Protein 5FCM (pdb70)

B-factor: mean 70.87, std 19.91, range [37.71, 203.18]

Foldseek 3Di:
DVVVVVVLVVVVVCVVVDPPLPDCPPPVNVVNVVVVVVVVVVVVVVVVVVVVVVVVVVVVVVVVVVVD/DVVVVLVVVCVVQVVVVHHRPVVVVVVVVVVVVVVCVVVVVVVVVVVVVVVVVVVVVVVVVVD/DVVVVVVVVVVVQVVCVVVVNNDPVDDPVVVVVVVVVVVVVVVVVVCVVVVVVVVVVVVVVVCVVVVVVD/DDDPVVVLVVVQVVCVVVVHDRPPPVVVVVVVVVVVVVVVVVVVVVVVVVVVVVVVVVVVVVVVVD

Sequence (267 aa):
MAIDVDRTLAVLRRKLEALGYSDPLEPASLQLVQKLVEDLVHTTDSYTAVKQQCAKQAQEIAAFDTRLDVDRTLAVLRRKLEALGYSDPLEPASLQLVQKLVEDLVHTTDSYTAVKQQCAKQAQEIAAFDTMAIDVDRTLAVLRRKLEALGYSDPLEPASLQLVQKLVEDLVHHTTDSYTAVKQQCAKQAQEIAAFDTRLESAIDVDRTLAVLRRKLEALGYSDPLEPASLQLVQKLVEDLVHTTDSYTAVKQQCAKQAQEIAAFDTR

Secondary structure (DSSP, 8-state):
-HHHHHHHHHHHHHHHHSSS---TTSHHHHHHHHHHHHHHHHHHHHHHHHHHHHHHHHHHHHHHHHH-/-HHHHHHHHHHHHHHTTPPPSHHHHHHHHHHHHHHHHHHHHHHHHHHHHHHHHHHHHHHHHH-/-HHHHHHHHHHHHHHHHHTT---TTS-HHHHHHHHHHHHHHHHHHHHHHHHHHHHHHHHHHHHHHHHTT-/---HHHHHHHHHHHHHTTT---TT-HHHHHHHHHHHHHHHHHHHHHHHHHHHHHHHHHHHHHHHH-

Solvent-accessible surface area: 20083 Å² total; per-residue (Å²): 70,56,134,81,15,95,168,14,38,37,49,7,132,191,57,82,138,45,163,53,56,70,53,11,56,76,81,40,7,86,117,21,25,120,90,1,58,86,35,30,64,103,10,56,84,42,48,75,64,9,92,96,86,24,35,112,16,47,122,87,24,53,54,36,91,110,194,185,138,110,86,168,78,49,52,47,90,39,138,110,39,114,89,129,68,137,96,32,48,33,45,68,60,22,75,126,82,14,112,132,16,35,110,54,2,53,122,18,6,78,25,34,51,45,26,108,94,82,10,55,133,14,47,134,81,28,57,70,85,102,150,188,81,134,87,76,95,171,79,104,16,83,100,118,140,145,86,81,88,129,33,49,72,54,125,168,48,86,58,40,84,18,53,24,80,78,25,58,118,52,31,82,106,8,55,84,34,66,64,57,24,96,114,86,9,54,141,32,45,147,72,37,66,38,11,108,93,140,109,143,149,155,92,77,111,112,136,57,70,59,48,85,80,147,105,45,96,85,129,71,137,103,26,86,63,73,68,66,40,90,111,90,24,114,155,17,64,104,64,20,70,112,15,58,88,32,50,56,50,14,94,111,58,14,62,104,12,45,132,69,19,57,67,43,100,100,228

GO terms:
  GO:0120280 ciliary pro-basal body (C, IDA)
  GO:0036064 ciliary basal body (C, IDA)
  GO:0008017 microtubule binding (F, IDA)
  GO:0005814 centriole (C, IDA)
  GO:0042802 identical protein binding (F, IDA)
  GO:0042803 protein homodimerization activity (F, IDA)
  GO:0032053 ciliary basal body organization (P, IMP)
  GO:0051302 regulation of cell division (P, IMP)
  GO:0007010 cytoskeleton organization (P, IMP)

Organism: Chlamydomonas reinhardtii (NCBI:txid3055)

Structure (mmCIF, N/CA/C/O backbone):
data_5FCM
#
_entry.id   5FCM
#
_cell.length_a   92.740
_cell.length_b   92.740
_cell.length_c   164.070
_cell.angle_alpha   90.00
_cell.angle_beta   90.00
_cell.angle_gamma   90.00
#
_symmetry.space_group_name_H-M   'I 41 2 2'
#
loop_
_entity.id
_entity.type
_entity.pdbx_description
1 polymer 'Basal body protein'
2 non-polymer 'ISOPROPYL ALCOHOL'
3 non-polymer 'SULFATE ION'
4 water water
#
loop_
_atom_site.group_PDB
_atom_site.id
_atom_site.type_symbol
_atom_site.label_atom_id
_atom_site.label_alt_id
_atom_site.label_comp_id
_atom_site.label_asym_id
_atom_site.label_entity_id
_atom_site.label_seq_id
_atom_site.pdbx_PDB_ins_code
_atom_site.Cartn_x
_atom_site.Cartn_y
_atom_site.Cartn_z
_atom_site.occupancy
_atom_site.B_iso_or_equiv
_atom_site.auth_seq_id
_atom_site.auth_comp_id
_atom_site.auth_asym_id
_atom_site.auth_atom_id
_atom_site.pdbx_PDB_model_num
ATOM 1 N N . MET A 1 3 ? 38.681 26.801 39.653 1.00 84.01 1 MET A N 1
ATOM 2 C CA . MET A 1 3 ? 39.814 27.197 40.480 1.00 91.51 1 MET A CA 1
ATOM 3 C C . MET A 1 3 ? 39.314 27.927 41.724 1.00 95.59 1 MET A C 1
ATOM 4 O O . MET A 1 3 ? 39.615 27.533 42.853 1.00 75.64 1 MET A O 1
ATOM 18 N N . ALA A 1 4 ? 38.550 28.993 41.512 1.00 91.31 2 ALA A N 1
ATOM 19 C CA . ALA A 1 4 ? 37.854 29.654 42.608 1.00 80.76 2 ALA A CA 1
ATOM 20 C C . ALA A 1 4 ? 36.800 28.704 43.163 1.00 78.44 2 ALA A C 1
ATOM 21 O O . ALA A 1 4 ? 36.428 28.787 44.332 1.00 92.50 2 ALA A O 1
ATOM 28 N N . ILE A 1 5 ? 36.325 27.802 42.310 1.00 85.05 3 ILE A N 1
ATOM 29 C CA . ILE A 1 5 ? 35.379 26.771 42.719 1.00 86.00 3 ILE A CA 1
ATOM 30 C C . ILE A 1 5 ? 36.042 25.807 43.697 1.00 82.00 3 ILE A C 1
ATOM 31 O O . ILE A 1 5 ? 35.405 25.325 44.635 1.00 75.66 3 ILE A O 1
ATOM 47 N N . ASP A 1 6 ? 37.323 25.531 43.474 1.00 79.02 4 ASP A N 1
ATOM 48 C CA . ASP A 1 6 ? 38.067 24.613 44.325 1.00 80.07 4 ASP A CA 1
ATOM 49 C C . ASP A 1 6 ? 38.285 25.244 45.695 1.00 78.16 4 ASP A C 1
ATOM 50 O O . ASP A 1 6 ? 38.099 24.598 46.726 1.00 73.60 4 ASP A O 1
ATOM 59 N N . VAL A 1 7 ? 38.681 26.512 45.693 1.00 75.78 5 VAL A N 1
ATOM 60 C CA . VAL A 1 7 ? 38.858 27.265 46.926 1.00 74.91 5 VAL A CA 1
ATOM 61 C C . VAL A 1 7 ? 37.532 27.310 47.672 1.00 79.25 5 VAL A C 1
ATOM 62 O O . VAL A 1 7 ? 37.482 27.102 48.886 1.00 69.96 5 VAL A O 1
ATOM 75 N N . ASP A 1 8 ? 36.460 27.585 46.936 1.00 80.02 6 ASP A N 1
ATOM 76 C CA . ASP A 1 8 ? 35.127 27.662 47.521 1.00 75.54 6 ASP A CA 1
ATOM 77 C C . ASP A 1 8 ? 34.794 26.368 48.250 1.00 75.74 6 ASP A C 1
ATOM 78 O O . ASP A 1 8 ? 34.281 26.386 49.370 1.00 70.48 6 ASP A O 1
ATOM 87 N N . ARG A 1 9 ? 35.090 25.245 47.605 1.00 73.79 7 ARG A N 1
ATOM 88 C CA . ARG A 1 9 ? 34.848 23.939 48.198 1.00 72.12 7 ARG A CA 1
ATOM 89 C C . ARG A 1 9 ? 35.708 23.767 49.443 1.00 67.63 7 ARG A C 1
ATOM 90 O O . ARG A 1 9 ? 35.238 23.280 50.469 1.00 63.74 7 ARG A O 1
ATOM 111 N N . THR A 1 10 ? 36.971 24.171 49.344 1.00 67.28 8 THR A N 1
ATOM 112 C CA . THR A 1 10 ? 37.895 24.079 50.469 1.00 70.63 8 THR A CA 1
ATOM 113 C C . THR A 1 10 ? 37.334 24.819 51.682 1.00 67.71 8 THR A C 1
ATOM 114 O O . THR A 1 10 ? 37.316 24.284 52.791 1.00 68.91 8 THR A O 1
ATOM 125 N N . LEU A 1 11 ? 36.876 26.048 51.466 1.00 62.56 9 LEU A N 1
ATOM 126 C CA . LEU A 1 11 ? 36.288 26.841 52.541 1.00 66.35 9 LEU A CA 1
ATOM 127 C C . LEU A 1 11 ? 35.053 26.151 53.105 1.00 67.93 9 LEU A C 1
ATOM 128 O O . LEU A 1 11 ? 34.809 26.182 54.311 1.00 61.70 9 LEU A O 1
ATOM 144 N N . ALA A 1 12 ? 34.274 25.531 52.224 1.00 67.53 10 ALA A N 1
ATOM 145 C CA . ALA A 1 12 ? 33.058 24.840 52.632 1.00 69.35 10 ALA A CA 1
ATOM 146 C C . ALA A 1 12 ? 33.394 23.660 53.536 1.00 66.43 10 ALA A C 1
ATOM 147 O O . ALA A 1 12 ? 32.789 23.485 54.593 1.00 66.59 10 ALA A O 1
ATOM 154 N N . VAL A 1 13 ? 34.364 22.855 53.115 1.00 69.46 11 VAL A N 1
ATOM 155 C CA . VAL A 1 13 ? 34.790 21.700 53.895 1.00 72.84 11 VAL A CA 1
ATOM 156 C C . VAL A 1 13 ? 35.348 22.173 55.232 1.00 74.94 11 VAL A C 1
ATOM 157 O O . VAL A 1 13 ? 34.970 21.663 56.287 1.00 82.61 11 VAL A O 1
ATOM 170 N N . LEU A 1 14 ? 36.249 23.149 55.180 1.00 73.00 12 LEU A N 1
ATOM 171 C CA . LEU A 1 14 ? 36.861 23.697 56.385 1.00 70.01 12 LEU A CA 1
ATOM 172 C C . LEU A 1 14 ? 35.800 24.167 57.370 1.00 70.78 12 LEU A C 1
ATOM 173 O O . LEU A 1 14 ? 35.853 23.845 58.557 1.00 72.20 12 LEU A O 1
ATOM 189 N N . ARG A 1 15 ? 34.839 24.932 56.868 1.00 67.58 13 ARG A N 1
ATOM 190 C CA . ARG A 1 15 ? 33.804 25.517 57.710 1.00 72.93 13 ARG A CA 1
ATOM 191 C C . ARG A 1 15 ? 32.986 24.428 58.398 1.00 82.32 13 ARG A C 1
ATOM 192 O O . ARG A 1 15 ? 32.627 24.557 59.569 1.00 81.13 13 ARG A O 1
ATOM 213 N N . ARG A 1 16 ? 32.696 23.356 57.667 1.00 86.42 14 ARG A N 1
ATOM 214 C CA . ARG A 1 16 ? 32.009 22.205 58.242 1.00 90.58 14 ARG A CA 1
ATOM 215 C C . ARG A 1 16 ? 32.822 21.627 59.392 1.00 85.56 14 ARG A C 1
ATOM 216 O O . ARG A 1 16 ? 32.293 21.362 60.470 1.00 87.66 14 ARG A O 1
ATOM 237 N N . LYS A 1 17 ? 34.114 21.435 59.147 1.00 84.10 15 LYS A N 1
ATOM 238 C CA . LYS A 1 17 ? 35.007 20.822 60.124 1.00 95.54 15 LYS A CA 1
ATOM 239 C C . LYS A 1 17 ? 35.062 21.631 61.417 1.00 88.69 15 LYS A C 1
ATOM 240 O O . LYS A 1 17 ? 35.014 21.070 62.511 1.00 93.41 15 LYS A O 1
ATOM 259 N N . LEU A 1 18 ? 35.166 22.949 61.283 1.00 81.43 16 LEU A N 1
ATOM 260 C CA . LEU A 1 18 ? 35.259 23.836 62.438 1.00 90.89 16 LEU A CA 1
ATOM 261 C C . LEU A 1 18 ? 33.996 23.762 63.290 1.00 95.64 16 LEU A C 1
ATOM 262 O O . LEU A 1 18 ? 34.065 23.571 64.505 1.00 88.81 16 LEU A O 1
ATOM 278 N N . GLU A 1 19 ? 32.845 23.919 62.646 1.00 97.15 17 GLU A N 1
ATOM 279 C CA . GLU A 1 19 ? 31.565 23.790 63.330 1.00 100.10 17 GLU A CA 1
ATOM 280 C C . GLU A 1 19 ? 31.368 22.355 63.806 1.00 99.61 17 GLU A C 1
ATOM 281 O O . GLU A 1 19 ? 30.687 22.107 64.802 1.00 91.99 17 GLU A O 1
ATOM 293 N N . ALA A 1 20 ? 31.973 21.412 63.089 1.00 101.01 18 ALA A N 1
ATOM 294 C CA . ALA A 1 20 ? 31.927 20.009 63.475 1.00 107.41 18 ALA A CA 1
ATOM 295 C C . ALA A 1 20 ? 32.879 19.758 64.635 1.00 106.00 18 ALA A C 1
ATOM 296 O O . ALA A 1 20 ? 33.834 20.507 64.840 1.00 103.22 18 ALA A O 1
ATOM 303 N N . LEU A 1 21 ? 32.614 18.698 65.391 1.00 119.62 19 LEU A N 1
ATOM 304 C CA . LEU A 1 21 ? 33.441 18.349 66.537 1.00 122.37 19 LEU A CA 1
ATOM 305 C C . LEU A 1 21 ? 34.488 17.317 66.129 1.00 114.99 19 LEU A C 1
ATOM 306 O O . LEU A 1 21 ? 34.304 16.587 65.154 1.00 111.19 19 LEU A O 1
ATOM 322 N N . GLY A 1 22 ? 35.588 17.267 66.875 1.00 113.68 20 GLY A N 1
ATOM 323 C CA . GLY A 1 22 ? 36.678 16.357 66.572 1.00 108.78 20 GLY A CA 1
ATOM 324 C C . GLY A 1 22 ? 37.872 17.050 65.939 1.00 116.49 20 GLY A C 1
ATOM 325 O O . GLY A 1 22 ? 38.915 16.433 65.721 1.00 105.52 20 GLY A O 1
ATOM 329 N N . TYR A 1 23 ? 37.712 18.336 65.638 1.00 115.51 21 TYR A N 1
ATOM 330 C CA . TYR A 1 23 ? 38.789 19.146 65.074 1.00 97.34 21 TYR A CA 1
ATOM 331 C C . TYR A 1 23 ? 39.155 20.289 66.018 1.00 81.34 21 TYR A C 1
ATOM 332 O O . TYR A 1 23 ? 39.787 21.265 65.613 1.00 79.41 21 TYR A O 1
ATOM 350 N N . SER A 1 24 ? 38.756 20.160 67.279 1.00 86.22 22 SER A N 1
ATOM 351 C CA . SER A 1 24 ? 39.023 21.189 68.276 1.00 71.03 22 SER A CA 1
ATOM 352 C C . SER A 1 24 ? 40.434 21.053 68.840 1.00 60.72 22 SER A C 1
ATOM 353 O O . SER A 1 24 ? 41.003 22.018 69.349 1.00 65.42 22 SER A O 1
ATOM 361 N N . ASP A 1 25 ? 40.994 19.852 68.747 1.00 60.68 23 ASP A N 1
ATOM 362 C CA . ASP A 1 25 ? 42.352 19.599 69.212 1.00 59.46 23 ASP A CA 1
ATOM 363 C C . ASP A 1 25 ? 43.345 19.819 68.067 1.00 58.74 23 ASP A C 1
ATOM 364 O O . ASP A 1 25 ? 43.456 18.977 67.178 1.00 55.72 23 ASP A O 1
ATOM 373 N N . PRO A 1 26 ? 44.074 20.951 68.083 1.00 59.26 24 PRO A N 1
ATOM 374 C CA . PRO A 1 26 ? 44.955 21.258 66.948 1.00 51.30 24 PRO A CA 1
ATOM 375 C C . PRO A 1 26 ? 46.099 20.266 66.744 1.00 58.00 24 PRO A C 1
ATOM 376 O O . PRO A 1 26 ? 46.707 20.267 65.672 1.00 58.98 24 PRO A O 1
ATOM 387 N N . LEU A 1 27 ? 46.392 19.441 67.744 1.00 56.22 25 LEU A N 1
ATOM 388 C CA . LEU A 1 27 ? 47.460 18.453 67.613 1.00 54.62 25 LEU A CA 1
ATOM 389 C C . LEU A 1 27 ? 46.914 17.090 67.189 1.00 53.65 25 LEU A C 1
ATOM 390 O O . LEU A 1 27 ? 47.671 16.132 67.034 1.00 56.05 25 LEU A O 1
ATOM 406 N N . GLU A 1 28 ? 45.601 17.004 67.010 1.00 50.96 26 GLU A N 1
ATOM 407 C CA . GLU A 1 28 ? 44.985 15.820 66.427 1.00 58.58 26 GLU A CA 1
ATOM 408 C C . GLU A 1 28 ? 45.450 15.725 64.972 1.00 64.89 26 GLU A C 1
ATOM 409 O O . GLU A 1 28 ? 45.561 16.747 64.297 1.00 62.74 26 GLU A O 1
ATOM 421 N N . PRO A 1 29 ? 45.732 14.506 64.481 1.00 73.57 27 PRO A N 1
ATOM 422 C CA . PRO A 1 29 ? 46.307 14.414 63.133 1.00 66.87 27 PRO A CA 1
ATOM 423 C C . PRO A 1 29 ? 45.410 15.021 62.059 1.00 68.91 27 PRO A C 1
ATOM 424 O O . PRO A 1 29 ? 45.907 15.606 61.098 1.00 68.30 27 PRO A O 1
ATOM 435 N N . ALA A 1 30 ? 44.101 14.883 62.231 1.00 66.07 28 ALA A N 1
ATOM 436 C CA . ALA A 1 30 ? 43.146 15.432 61.280 1.00 63.79 28 ALA A CA 1
ATOM 437 C C . ALA A 1 30 ? 43.252 16.952 61.226 1.00 67.33 28 ALA A C 1
ATOM 438 O O . ALA A 1 30 ? 43.098 17.557 60.166 1.00 65.66 28 ALA A O 1
ATOM 445 N N . SER A 1 31 ? 43.515 17.566 62.375 1.00 65.37 29 SER A N 1
ATOM 446 C CA . SER A 1 31 ? 43.610 19.017 62.456 1.00 60.74 29 SER A CA 1
ATOM 447 C C . SER A 1 31 ? 44.897 19.517 61.809 1.00 54.65 29 SER A C 1
ATOM 448 O O . SER A 1 31 ? 44.888 20.506 61.077 1.00 52.64 29 SER A O 1
ATOM 456 N N . LEU A 1 32 ? 45.999 18.823 62.073 1.00 47.74 30 LEU A N 1
ATOM 457 C CA . LEU A 1 32 ? 47.299 19.217 61.542 1.00 49.79 30 LEU A CA 1
ATOM 458 C C . LEU A 1 32 ? 47.352 19.079 60.023 1.00 55.71 30 LEU A C 1
ATOM 459 O O . LEU A 1 32 ? 48.014 19.865 59.347 1.00 54.26 30 LEU A O 1
ATOM 475 N N . GLN A 1 33 ? 46.659 18.078 59.491 1.00 54.99 31 GLN A N 1
ATOM 476 C CA . GLN A 1 33 ? 46.635 17.854 58.050 1.00 62.60 31 GLN A CA 1
ATOM 477 C C . GLN A 1 33 ? 45.698 18.844 57.368 1.00 52.01 31 GLN A C 1
ATOM 478 O O . GLN A 1 33 ? 45.906 19.214 56.214 1.00 61.47 31 GLN A O 1
ATOM 492 N N . LEU A 1 34 ? 44.668 19.272 58.089 1.00 57.03 32 LEU A N 1
ATOM 493 C CA . LEU A 1 34 ? 43.769 20.303 57.591 1.00 51.97 32 LEU A CA 1
ATOM 494 C C . LEU A 1 34 ? 44.544 21.602 57.402 1.00 54.38 32 LEU A C 1
ATOM 495 O O . LEU A 1 34 ? 44.420 22.268 56.376 1.00 54.77 32 LEU A O 1
ATOM 511 N N . VAL A 1 35 ? 45.355 21.949 58.395 1.00 49.16 33 VAL A N 1
ATOM 512 C CA . VAL A 1 35 ? 46.208 23.126 58.309 1.00 52.64 33 VAL A CA 1
ATOM 513 C C . VAL A 1 35 ? 47.220 22.931 57.187 1.00 52.79 33 VAL A C 1
ATOM 514 O O . VAL A 1 35 ? 47.498 23.854 56.423 1.00 51.25 33 VAL A O 1
ATOM 527 N N . GLN A 1 36 ? 47.771 21.726 57.095 1.00 54.14 34 GLN A N 1
ATOM 528 C CA . GLN A 1 36 ? 48.778 21.425 56.083 1.00 60.85 34 GLN A CA 1
ATOM 529 C C . GLN A 1 36 ? 48.196 21.540 54.678 1.00 50.23 34 GLN A C 1
ATOM 530 O O . GLN A 1 36 ? 48.864 22.021 53.765 1.00 51.31 34 GLN A O 1
ATOM 544 N N . LYS A 1 37 ? 46.953 21.099 54.506 1.00 51.30 35 LYS A N 1
ATOM 545 C CA . LYS A 1 37 ? 46.291 21.191 53.210 1.00 53.23 35 LYS A CA 1
ATOM 546 C C . LYS A 1 37 ? 46.157 22.647 52.782 1.00 58.56 35 LYS A C 1
ATOM 547 O O . LYS A 1 37 ? 46.492 23.003 51.651 1.00 54.51 35 LYS A O 1
ATOM 566 N N . LEU A 1 38 ? 45.657 23.483 53.688 1.00 49.50 36 LEU A N 1
ATOM 567 C CA . LEU A 1 38 ? 45.479 24.901 53.400 1.00 52.55 36 LEU A CA 1
ATOM 568 C C . LEU A 1 38 ? 46.793 25.536 52.966 1.00 52.32 36 LEU A C 1
ATOM 569 O O . LEU A 1 38 ? 46.828 26.307 52.008 1.00 50.45 36 LEU A O 1
ATOM 585 N N . VAL A 1 39 ? 47.871 25.213 53.673 1.00 47.81 37 VAL A N 1
ATOM 586 C CA . VAL A 1 39 ? 49.185 25.741 53.333 1.00 47.42 37 VAL A CA 1
ATOM 587 C C . VAL A 1 39 ? 49.543 25.322 51.914 1.00 55.04 37 VAL A C 1
ATOM 588 O O . VAL A 1 39 ? 49.971 26.144 51.105 1.00 56.91 37 VAL A O 1
ATOM 601 N N . GLU A 1 40 ? 49.363 24.042 51.610 1.00 53.73 38 GLU A N 1
ATOM 602 C CA . GLU A 1 40 ? 49.725 23.523 50.300 1.00 57.37 38 GLU A CA 1
ATOM 603 C C . GLU A 1 40 ? 48.841 24.142 49.217 1.00 59.28 38 GLU A C 1
ATOM 604 O O . GLU A 1 40 ? 49.311 24.439 48.118 1.00 58.14 38 GLU A O 1
ATOM 616 N N . ASP A 1 41 ? 47.563 24.339 49.531 1.00 52.35 39 ASP A N 1
ATOM 617 C CA . ASP A 1 41 ? 46.647 25.010 48.614 1.00 56.60 39 ASP A CA 1
ATOM 618 C C . ASP A 1 41 ? 47.168 26.406 48.280 1.00 61.58 39 ASP A C 1
ATOM 619 O O . ASP A 1 41 ? 47.173 26.820 47.119 1.00 54.94 39 ASP A O 1
ATOM 628 N N . LEU A 1 42 ? 47.610 27.121 49.309 1.00 52.75 40 LEU A N 1
ATOM 629 C CA . LEU A 1 42 ? 48.130 28.473 49.147 1.00 52.89 40 LEU A CA 1
ATOM 630 C C . LEU A 1 42 ? 49.406 28.474 48.306 1.00 56.82 40 LEU A C 1
ATOM 631 O O . LEU A 1 42 ? 49.628 29.383 47.505 1.00 55.45 40 LEU A O 1
ATOM 647 N N . VAL A 1 43 ? 50.238 27.452 48.488 1.00 54.53 41 VAL A N 1
ATOM 648 C CA . VAL A 1 43 ? 51.477 27.330 47.725 1.00 59.98 41 VAL A CA 1
ATOM 649 C C . VAL A 1 43 ? 51.156 27.154 46.243 1.00 60.85 41 VAL A C 1
ATOM 650 O O . VAL A 1 43 ? 51.684 27.874 45.395 1.00 54.25 41 VAL A O 1
ATOM 663 N N . HIS A 1 44 ? 50.290 26.193 45.938 1.00 56.41 42 HIS A N 1
ATOM 664 C CA . HIS A 1 44 ? 49.925 25.897 44.559 1.00 61.99 42 HIS A CA 1
ATOM 665 C C . HIS A 1 44 ? 49.287 27.111 43.892 1.00 60.66 42 HIS A C 1
ATOM 666 O O . HIS A 1 44 ? 49.610 27.445 42.752 1.00 58.42 42 HIS A O 1
ATOM 680 N N . THR A 1 45 ? 48.383 27.768 44.611 1.00 56.39 43 THR A N 1
ATOM 681 C CA . THR A 1 45 ? 47.704 28.951 44.096 1.00 54.36 43 THR A CA 1
ATOM 682 C C . THR A 1 45 ? 48.706 30.074 43.859 1.00 50.76 43 THR A C 1
ATOM 683 O O . THR A 1 45 ? 48.593 30.827 42.893 1.00 53.57 43 THR A O 1
ATOM 694 N N . THR A 1 46 ? 49.687 30.181 44.747 1.00 51.25 44 THR A N 1
ATOM 695 C CA . THR A 1 46 ? 50.716 31.204 44.623 1.00 51.33 44 THR A CA 1
ATOM 696 C C . THR A 1 46 ? 51.626 30.897 43.435 1.00 52.67 44 THR A C 1
ATOM 697 O O . THR A 1 46 ? 52.131 31.808 42.780 1.00 49.95 44 THR A O 1
ATOM 708 N N . ASP A 1 47 ? 51.831 29.611 43.163 1.00 50.48 45 ASP A N 1
ATOM 709 C CA . ASP A 1 47 ? 52.615 29.188 42.008 1.00 54.71 45 ASP A CA 1
ATOM 710 C C . ASP A 1 47 ? 51.891 29.562 40.721 1.00 51.85 45 ASP A C 1
ATOM 711 O O . ASP A 1 47 ? 52.483 30.131 39.805 1.00 57.58 45 ASP A O 1
ATOM 720 N N . SER A 1 48 ? 50.606 29.228 40.660 1.00 53.50 46 SER A N 1
ATOM 721 C CA . SER A 1 48 ? 49.786 29.523 39.492 1.00 52.02 46 SER A CA 1
ATOM 722 C C . SER A 1 48 ? 49.742 31.020 39.219 1.00 52.74 46 SER A C 1
ATOM 723 O O . SER A 1 48 ? 49.861 31.458 38.076 1.00 62.21 46 SER A O 1
ATOM 731 N N . TYR A 1 49 ? 49.567 31.799 40.278 1.00 53.23 47 TYR A N 1
ATOM 732 C CA . TYR A 1 49 ? 49.533 33.250 40.170 1.00 51.71 47 TYR A CA 1
ATOM 733 C C . TYR A 1 49 ? 50.841 33.773 39.583 1.00 52.00 47 TYR A C 1
ATOM 734 O O . TYR A 1 49 ? 50.839 34.683 38.754 1.00 50.33 47 TYR A O 1
ATOM 752 N N . THR A 1 50 ? 51.954 33.188 40.015 1.00 49.54 48 THR A N 1
ATOM 753 C CA . THR A 1 50 ? 53.271 33.586 39.530 1.00 50.71 48 THR A CA 1
ATOM 754 C C . THR A 1 50 ? 53.401 33.297 38.039 1.00 52.82 48 THR A C 1
ATOM 755 O O . THR A 1 50 ? 53.919 34.117 37.283 1.00 51.68 48 THR A O 1
ATOM 766 N N . ALA A 1 51 ? 52.931 32.125 37.628 1.00 51.28 49 ALA A N 1
ATOM 767 C CA . ALA A 1 51 ? 53.047 31.693 36.241 1.00 51.96 49 ALA A CA 1
ATOM 768 C C . ALA A 1 51 ? 52.188 32.552 35.319 1.00 52.85 49 ALA A C 1
ATOM 769 O O . ALA A 1 51 ? 52.636 32.957 34.246 1.00 63.64 49 ALA A O 1
ATOM 776 N N . VAL A 1 52 ? 50.955 32.829 35.733 1.00 51.98 50 VAL A N 1
ATOM 777 C CA . VAL A 1 52 ? 50.042 33.604 34.903 1.00 53.54 50 VAL A CA 1
ATOM 778 C C . VAL A 1 52 ? 50.512 35.056 34.835 1.00 51.54 50 VAL A C 1
ATOM 779 O O . VAL A 1 52 ? 50.235 35.761 33.863 1.00 49.82 50 VAL A O 1
ATOM 792 N N . LYS A 1 53 ? 51.228 35.499 35.864 1.00 51.02 51 LYS A N 1
ATOM 793 C CA . LYS A 1 53 ? 51.822 36.832 35.855 1.00 47.65 51 LYS A CA 1
ATOM 794 C C . LYS A 1 53 ? 52.913 36.904 34.796 1.00 55.74 51 LYS A C 1
ATOM 795 O O . LYS A 1 53 ? 53.150 37.957 34.203 1.00 52.17 51 LYS A O 1
ATOM 814 N N . GLN A 1 54 ? 53.581 35.778 34.566 1.00 50.08 52 GLN A N 1
ATOM 815 C CA . GLN A 1 54 ? 54.568 35.695 33.528 1.00 59.19 52 GLN A CA 1
ATOM 816 C C . GLN A 1 54 ? 53.994 35.670 32.163 1.00 55.82 52 GLN A C 1
ATOM 817 O O . GLN A 1 54 ? 54.509 36.270 31.286 1.00 52.95 52 GLN A O 1
ATOM 831 N N . GLN A 1 55 ? 52.907 34.919 32.014 1.00 54.75 53 GLN A N 1
ATOM 832 C CA . GLN A 1 55 ? 52.141 34.872 30.777 1.00 59.09 53 GLN A CA 1
ATOM 833 C C . GLN A 1 55 ? 51.717 36.279 30.383 1.00 54.11 53 GLN A C 1
ATOM 834 O O . GLN A 1 55 ? 51.938 36.720 29.255 1.00 53.40 53 GLN A O 1
ATOM 848 N N . CYS A 1 56 ? 51.105 36.975 31.332 1.00 52.23 54 CYS A N 1
ATOM 849 C CA . CYS A 1 56 ? 50.635 38.334 31.117 1.00 55.39 54 CYS A CA 1
ATOM 850 C C . CYS A 1 56 ? 51.788 39.252 30.728 1.00 53.13 54 CYS A C 1
ATOM 851 O O . CYS A 1 56 ? 51.634 40.136 29.885 1.00 49.00 54 CYS A O 1
ATOM 859 N N . ALA A 1 57 ? 52.945 39.031 31.343 1.00 50.12 55 ALA A N 1
ATOM 860 C CA . ALA A 1 57 ? 54.120 39.855 31.088 1.00 50.95 55 ALA A CA 1
ATOM 861 C C . ALA A 1 57 ? 54.649 39.626 29.676 1.00 49.37 55 ALA A C 1
ATOM 862 O O . ALA A 1 57 ? 55.039 40.570 28.993 1.00 49.42 55 ALA A O 1
ATOM 869 N N . LYS A 1 58 ? 54.662 38.369 29.245 1.00 47.44 56 LYS A N 1
ATOM 870 C CA . LYS A 1 58 ? 55.118 38.032 27.903 1.00 50.02 56 LYS A CA 1
ATOM 871 C C . LYS A 1 58 ? 54.173 38.609 26.852 1.00 57.54 56 LYS A C 1
ATOM 872 O O . LYS A 1 58 ? 54.613 39.095 25.809 1.00 56.93 56 LYS A O 1
ATOM 891 N N . GLN A 1 59 ? 52.875 38.555 27.129 1.00 55.76 57 GLN A N 1
ATOM 892 C CA . GLN A 1 59 ? 51.881 39.100 26.211 1.00 55.06 57 GLN A CA 1
ATOM 893 C C . GLN A 1 59 ? 52.015 40.613 26.092 1.00 54.66 57 GLN A C 1
ATOM 894 O O . GLN A 1 59 ? 51.878 41.170 25.003 1.00 59.17 57 GLN A O 1
ATOM 908 N N . ALA A 1 60 ? 52.274 41.276 27.214 1.00 45.16 58 ALA A N 1
ATOM 909 C CA . ALA A 1 60 ? 52.482 42.719 27.208 1.00 49.62 58 ALA A CA 1
ATOM 910 C C . ALA A 1 60 ? 53.682 43.072 26.336 1.00 53.15 58 ALA A C 1
ATOM 911 O O . ALA A 1 60 ? 53.693 44.103 25.663 1.00 50.26 58 ALA A O 1
ATOM 918 N N . GLN A 1 61 ? 54.691 42.207 26.355 1.00 49.36 59 GLN A N 1
ATOM 919 C CA . GLN A 1 61 ? 55.891 42.401 25.549 1.00 50.74 59 GLN A CA 1
ATOM 920 C C . GLN A 1 61 ? 55.564 42.246 24.068 1.00 51.70 59 GLN A C 1
ATOM 921 O O . GLN A 1 61 ? 56.050 43.006 23.232 1.00 54.59 59 GLN A O 1
ATOM 935 N N . GLU A 1 62 ? 54.734 41.256 23.753 1.00 52.63 60 GLU A N 1
ATOM 936 C CA . GLU A 1 62 ? 54.320 41.008 22.377 1.00 57.51 60 GLU A CA 1
ATOM 937 C C . GLU A 1 62 ? 53.487 42.172 21.846 1.00 62.16 60 GLU A C 1
ATOM 938 O O . GLU A 1 62 ? 53.612 42.557 20.684 1.00 62.34 60 GLU A O 1
ATOM 950 N N . ILE A 1 63 ? 52.645 42.733 22.708 1.00 55.25 61 ILE A N 1
ATOM 951 C CA . ILE A 1 63 ? 51.781 43.844 22.328 1.00 61.33 61 ILE A CA 1
ATOM 952 C C . ILE A 1 63 ? 52.624 45.081 22.053 1.00 64.04 61 ILE A C 1
ATOM 953 O O . ILE A 1 63 ? 52.444 45.754 21.038 1.00 68.62 61 ILE A O 1
ATOM 969 N N . ALA A 1 64 ? 53.544 45.381 22.962 1.00 54.60 62 ALA A N 1
ATOM 970 C CA . ALA A 1 64 ? 54.410 46.543 22.809 1.00 62.27 62 ALA A CA 1
ATOM 971 C C . ALA A 1 64 ? 55.300 46.403 21.574 1.00 64.13 62 ALA A C 1
ATOM 972 O O . ALA A 1 64 ? 55.777 47.398 21.030 1.00 58.62 62 ALA A O 1
ATOM 979 N N . ALA A 1 65 ? 55.517 45.166 21.136 1.00 58.39 63 ALA A N 1
ATOM 980 C CA . ALA A 1 65 ? 56.341 44.899 19.961 1.00 68.82 63 ALA A CA 1
ATOM 981 C C . ALA A 1 65 ? 55.643 45.341 18.676 1.00 76.30 63 ALA A C 1
ATOM 982 O O . ALA A 1 65 ? 56.300 45.661 17.687 1.00 74.59 63 ALA A O 1
ATOM 989 N N . PHE A 1 66 ? 54.314 45.345 18.691 1.00 75.69 64 PHE A N 1
ATOM 990 C CA . PHE A 1 66 ? 53.538 45.813 17.548 1.00 73.92 64 PHE A CA 1
ATOM 991 C C . PHE A 1 66 ? 53.602 47.329 17.425 1.00 79.39 64 PHE A C 1
ATOM 992 O O . PHE A 1 66 ? 53.715 47.870 16.326 1.00 81.39 64 PHE A O 1
ATOM 1009 N N . ASP A 1 67 ? 53.515 48.007 18.564 1.00 83.59 65 ASP A N 1
ATOM 1010 C CA . ASP A 1 67 ? 53.513 49.465 18.600 1.00 87.65 65 ASP A CA 1
ATOM 1011 C C . ASP A 1 67 ? 54.737 50.047 17.899 1.00 88.42 65 ASP A C 1
ATOM 1012 O O . ASP A 1 67 ? 54.658 51.097 17.263 1.00 98.30 65 ASP A O 1
ATOM 1021 N N . THR A 1 68 ? 55.867 49.359 18.021 1.00 87.00 66 THR A N 1
ATOM 1022 C CA . THR A 1 68 ? 57.118 49.838 17.443 1.00 98.75 66 THR A CA 1
ATOM 1023 C C . THR A 1 68 ? 57.156 49.584 15.941 1.00 99.65 66 THR A C 1
ATOM 1024 O O . THR A 1 68 ? 57.717 50.376 15.184 1.00 106.72 66 THR A O 1
ATOM 1035 N N . ARG A 1 69 ? 56.556 48.476 15.514 1.00 92.13 67 ARG A N 1
ATOM 1036 C CA . ARG A 1 69 ? 56.460 48.161 14.093 1.00 104.80 67 ARG A CA 1
ATOM 1037 C C . ARG A 1 69 ? 55.660 49.241 13.364 1.00 112.21 67 ARG A C 1
ATOM 1038 O O . ARG A 1 69 ? 55.719 49.349 12.139 1.00 106.43 67 ARG A O 1
ATOM 1059 N N . LEU A 1 70 ? 54.910 50.032 14.127 1.00 103.71 68 LEU A N 1
ATOM 1060 C CA . LEU A 1 70 ? 54.201 51.186 13.587 1.00 105.41 68 LEU A CA 1
ATOM 1061 C C . LEU A 1 70 ? 54.477 52.425 14.434 1.00 95.11 68 LEU A C 1
ATOM 1062 O O . LEU A 1 70 ? 55.619 52.873 14.543 1.00 93.52 68 LEU A O 1
ATOM 1078 N N . ASP B 1 6 ? 61.323 16.927 73.461 1.00 81.85 4 ASP B N 1
ATOM 1079 C CA . ASP B 1 6 ? 60.803 17.382 72.176 1.00 81.58 4 ASP B CA 1
ATOM 1080 C C . ASP B 1 6 ? 59.746 18.463 72.382 1.00 75.66 4 ASP B C 1
ATOM 1081 O O . ASP B 1 6 ? 59.182 18.590 73.468 1.00 68.18 4 ASP B O 1
ATOM 1089 N N . VAL B 1 7 ? 59.483 19.239 71.335 1.00 66.61 5 VAL B N 1
ATOM 1090 C CA . VAL B 1 7 ? 58.564 20.366 71.428 1.00 59.53 5 VAL B CA 1
ATOM 1091 C C . VAL B 1 7 ? 57.134 19.900 71.705 1.00 63.68 5 VAL B C 1
ATOM 1092 O O . VAL B 1 7 ? 56.346 20.625 72.311 1.00 61.29 5 VAL B O 1
ATOM 1105 N N . ASP B 1 8 ? 56.802 18.692 71.265 1.00 63.72 6 ASP B N 1
ATOM 1106 C CA . ASP B 1 8 ? 55.454 18.162 71.439 1.00 59.62 6 ASP B CA 1
ATOM 1107 C C . ASP B 1 8 ? 55.128 17.957 72.920 1.00 64.90 6 ASP B C 1
ATOM 1108 O O . ASP B 1 8 ? 54.005 18.213 73.359 1.00 56.60 6 ASP B O 1
ATOM 1117 N N . ARG B 1 9 ? 56.112 17.505 73.691 1.00 62.03 7 ARG B N 1
ATOM 1118 C CA . ARG B 1 9 ? 55.898 17.245 75.111 1.00 67.90 7 ARG B CA 1
ATOM 1119 C C . ARG B 1 9 ? 55.842 18.541 75.914 1.00 63.78 7 ARG B C 1
ATOM 1120 O O . ARG B 1 9 ? 55.110 18.636 76.898 1.00 61.63 7 ARG B O 1
ATOM 1141 N N . THR B 1 10 ? 56.613 19.538 75.495 1.00 62.13 8 THR B N 1
ATOM 1142 C CA . THR B 1 10 ? 56.614 20.825 76.182 1.00 60.33 8 THR B CA 1
ATOM 1143 C C . THR B 1 10 ? 55.224 21.450 76.123 1.00 58.62 8 THR B C 1
ATOM 1144 O O . THR B 1 10 ? 54.754 22.035 77.099 1.00 63.50 8 THR B O 1
ATOM 1155 N N . LEU B 1 11 ? 54.571 21.318 74.973 1.00 60.36 9 LEU B N 1
ATOM 1156 C CA . LEU B 1 11 ? 53.237 21.872 74.775 1.00 60.16 9 LEU B CA 1
ATOM 1157 C C . LEU B 1 11 ? 52.193 21.095 75.568 1.00 51.95 9 LEU B C 1
ATOM 1158 O O . LEU B 1 11 ? 51.242 21.675 76.091 1.00 53.99 9 LEU B O 1
ATOM 1174 N N . ALA B 1 12 ? 52.369 19.780 75.647 1.00 53.60 10 ALA B N 1
ATOM 1175 C CA . ALA B 1 12 ? 51.436 18.933 76.380 1.00 56.31 10 ALA B CA 1
ATOM 1176 C C . ALA B 1 12 ? 51.485 19.273 77.867 1.00 54.44 10 ALA B C 1
ATOM 1177 O O . ALA B 1 12 ? 50.448 19.429 78.511 1.00 48.37 10 ALA B O 1
ATOM 1184 N N . VAL B 1 13 ? 52.698 19.389 78.399 1.00 53.41 11 VAL B N 1
ATOM 1185 C CA . VAL B 1 13 ? 52.904 19.792 79.786 1.00 62.13 11 VAL B CA 1
ATOM 1186 C C . VAL B 1 13 ? 52.246 21.145 80.020 1.00 60.75 11 VAL B C 1
ATOM 1187 O O . VAL B 1 13 ? 51.458 21.312 80.953 1.00 54.74 11 VAL B O 1
ATOM 1200 N N . LEU B 1 14 ? 52.572 22.105 79.160 1.00 60.43 12 LEU B N 1
ATOM 1201 C CA . LEU B 1 14 ? 52.046 23.458 79.277 1.00 52.89 12 LEU B CA 1
ATOM 1202 C C . LEU B 1 14 ? 50.521 23.461 79.197 1.00 51.08 12 LEU B C 1
ATOM 1203 O O . LEU B 1 14 ? 49.855 24.238 79.881 1.00 52.44 12 LEU B O 1
ATOM 1219 N N . ARG B 1 15 ? 49.974 22.586 78.359 1.00 50.02 13 ARG B N 1
ATOM 1220 C CA . ARG B 1 15 ? 48.527 22.420 78.260 1.00 55.42 13 ARG B CA 1
ATOM 1221 C C . ARG B 1 15 ? 47.921 21.994 79.595 1.00 55.65 13 ARG B C 1
ATOM 1222 O O . ARG B 1 15 ? 46.921 22.551 80.041 1.00 58.30 13 ARG B O 1
ATOM 1243 N N . ARG B 1 16 ? 48.530 20.992 80.219 1.00 53.64 14 ARG B N 1
ATOM 1244 C CA . ARG B 1 16 ? 48.014 20.429 81.460 1.00 62.38 14 ARG B CA 1
ATOM 1245 C C . ARG B 1 16 ? 47.986 21.4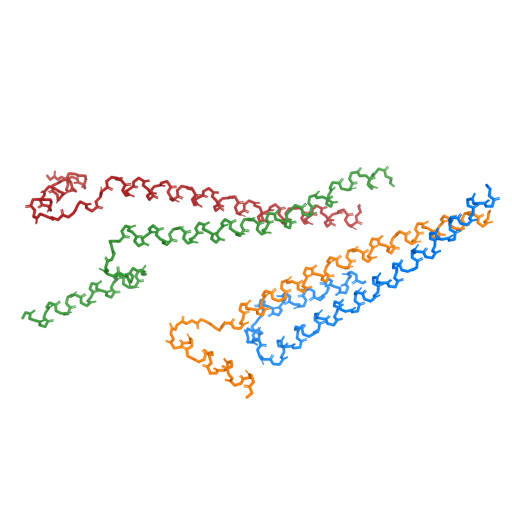78 82.568 1.00 57.71 14 ARG B C 1
ATOM 1246 O O . ARG B 1 16 ? 46.967 21.667 83.232 1.00 53.90 14 ARG B O 1
ATOM 1267 N N . LYS B 1 17 ? 49.108 22.166 82.751 1.00 53.64 15 LYS B N 1
ATOM 1268 C CA . LYS B 1 17 ? 49.233 23.167 83.803 1.00 53.56 15 LYS B CA 1
ATOM 1269 C C . LYS B 1 17 ? 48.254 24.325 83.623 1.00 55.41 15 LYS B C 1
ATOM 1270 O O . LYS B 1 17 ? 47.875 24.976 84.595 1.00 58.51 15 LYS B O 1
ATOM 1289 N N . LEU B 1 18 ? 47.846 24.577 82.384 1.00 57.04 16 LEU B N 1
ATOM 1290 C CA . LEU B 1 18 ? 46.915 25.663 82.095 1.00 53.69 16 LEU B CA 1
ATOM 1291 C C . LEU B 1 18 ? 45.470 25.228 82.315 1.00 56.02 16 LEU B C 1
ATOM 1292 O O . LEU B 1 18 ? 44.619 26.041 82.678 1.00 58.02 16 LEU B O 1
ATOM 1308 N N . GLU B 1 19 ? 45.193 23.949 82.089 1.00 56.98 17 GLU B N 1
ATOM 1309 C CA . GLU B 1 19 ? 43.874 23.401 82.381 1.00 64.08 17 GLU B CA 1
ATOM 1310 C C . GLU B 1 19 ? 43.614 23.456 83.881 1.00 59.83 17 GLU B C 1
ATOM 1311 O O . GLU B 1 19 ? 42.505 23.757 84.323 1.00 59.38 17 GLU B O 1
ATOM 1323 N N . ALA B 1 20 ? 44.651 23.158 84.657 1.00 53.62 18 ALA B N 1
ATOM 1324 C CA . ALA B 1 20 ? 44.558 23.184 86.109 1.00 65.23 18 ALA B CA 1
ATOM 1325 C C . ALA B 1 20 ? 44.184 24.580 86.594 1.00 70.88 18 ALA B C 1
ATOM 1326 O O . ALA B 1 20 ? 43.419 24.735 87.548 1.00 69.29 18 ALA B O 1
ATOM 1333 N N . LEU B 1 21 ? 44.726 25.593 85.926 1.00 60.42 19 LEU B N 1
ATOM 1334 C CA . LEU B 1 21 ? 44.484 26.983 86.298 1.00 50.99 19 LEU B CA 1
ATOM 1335 C C . LEU B 1 21 ? 43.167 27.497 85.725 1.00 52.34 19 LEU B C 1
ATOM 1336 O O . LEU B 1 21 ? 42.783 28.642 85.966 1.00 54.68 19 LEU B O 1
ATOM 1352 N N . GLY B 1 22 ? 42.482 26.651 84.962 1.00 53.54 20 GLY B N 1
ATOM 1353 C CA . GLY B 1 22 ? 41.195 27.009 84.392 1.00 51.26 20 GLY B CA 1
ATOM 1354 C C . GLY B 1 22 ? 41.272 27.678 83.030 1.00 53.34 20 GLY B C 1
ATOM 1355 O O . GLY B 1 22 ? 40.330 28.355 82.616 1.00 55.95 20 GLY B O 1
ATOM 1359 N N . TYR B 1 23 ? 42.388 27.489 82.331 1.00 51.31 21 TYR B N 1
ATOM 1360 C CA . TYR B 1 23 ? 42.564 28.065 80.996 1.00 60.91 21 TYR B CA 1
ATOM 1361 C C . TYR B 1 23 ? 42.375 27.019 79.899 1.00 57.10 21 TYR B C 1
ATOM 1362 O O . TYR B 1 23 ? 42.909 25.913 79.980 1.00 56.12 21 TYR B O 1
ATOM 1380 N N . SER B 1 24 ? 41.613 27.378 78.872 1.00 59.99 22 SER B N 1
ATOM 1381 C CA . SER B 1 24 ? 41.416 26.499 77.725 1.00 56.16 22 SER B CA 1
ATOM 1382 C C . SER B 1 24 ? 42.723 26.316 76.962 1.00 48.98 22 SER B C 1
ATOM 1383 O O . SER B 1 24 ? 43.660 27.099 77.116 1.00 50.34 22 SER B O 1
ATOM 1391 N N . ASP B 1 25 ? 42.775 25.270 76.144 1.00 59.58 23 ASP B N 1
ATOM 1392 C CA . ASP B 1 25 ? 43.951 24.966 75.335 1.00 57.10 23 ASP B CA 1
ATOM 1393 C C . ASP B 1 25 ? 44.484 26.219 74.630 1.00 54.56 23 ASP B C 1
ATOM 1394 O O . ASP B 1 25 ? 43.759 26.845 73.858 1.00 53.58 23 ASP B O 1
ATOM 1403 N N . PRO B 1 26 ? 45.750 26.592 74.896 1.00 54.29 24 PRO B N 1
ATOM 1404 C CA . PRO B 1 26 ? 46.306 27.801 74.276 1.00 51.26 24 PRO B CA 1
ATOM 1405 C C . PRO B 1 26 ? 46.676 27.629 72.803 1.00 61.30 24 PRO B C 1
ATOM 1406 O O . PRO B 1 26 ? 46.833 28.624 72.093 1.00 53.77 24 PRO B O 1
ATOM 1417 N N . LEU B 1 27 ? 46.813 26.386 72.355 1.00 58.43 25 LEU B N 1
ATOM 1418 C CA . LEU B 1 27 ? 47.182 26.112 70.972 1.00 53.61 25 LEU B CA 1
ATOM 1419 C C . LEU B 1 27 ? 46.006 26.342 70.032 1.00 53.98 25 LEU B C 1
ATOM 1420 O O . LEU B 1 27 ? 46.192 26.693 68.867 1.00 58.75 25 LEU B O 1
ATOM 1436 N N . GLU B 1 28 ? 44.793 26.142 70.536 1.00 53.23 26 GLU B N 1
ATOM 1437 C CA . GLU B 1 28 ? 43.606 26.269 69.700 1.00 56.82 26 GLU B CA 1
ATOM 1438 C C . GLU B 1 28 ? 43.461 27.703 69.170 1.00 54.48 26 GLU B C 1
ATOM 1439 O O . GLU B 1 28 ? 43.334 27.898 67.963 1.00 54.30 26 GLU B O 1
ATOM 1451 N N . PRO B 1 29 ? 43.490 28.714 70.059 1.00 56.66 27 PRO B N 1
ATOM 1452 C CA . PRO B 1 29 ? 43.428 30.092 69.551 1.00 54.70 27 PRO B CA 1
ATOM 1453 C C . PRO B 1 29 ? 44.510 30.402 68.517 1.00 54.85 27 PRO B C 1
ATOM 1454 O O . PRO B 1 29 ? 44.223 31.017 67.489 1.00 51.18 27 PRO B O 1
ATOM 1465 N N . ALA B 1 30 ? 45.740 29.979 68.791 1.00 53.08 28 ALA B N 1
ATOM 1466 C CA . ALA B 1 30 ? 46.856 30.236 67.887 1.00 50.09 28 ALA B CA 1
ATOM 1467 C C . ALA B 1 30 ? 46.621 29.561 66.544 1.00 52.40 28 ALA B C 1
ATOM 1468 O O . ALA B 1 30 ? 46.949 30.111 65.493 1.00 46.82 28 ALA B O 1
ATOM 1475 N N . SER B 1 31 ? 46.047 28.364 66.588 1.00 51.88 29 SER B N 1
ATOM 1476 C CA . SER B 1 31 ? 45.775 27.601 65.380 1.00 54.13 29 SER B CA 1
ATOM 1477 C C . SER B 1 31 ? 44.692 28.288 64.554 1.00 49.05 29 SER B C 1
ATOM 1478 O O . SER B 1 31 ? 44.764 28.320 63.327 1.00 46.07 29 SER B O 1
ATOM 1486 N N . LEU B 1 32 ? 43.695 28.843 65.235 1.00 44.81 30 LEU B N 1
ATOM 1487 C CA . LEU B 1 32 ? 42.595 29.525 64.562 1.00 51.48 30 LEU B CA 1
ATOM 1488 C C . LEU B 1 32 ? 43.084 30.778 63.839 1.00 50.89 30 LEU B C 1
ATOM 1489 O O . LEU B 1 32 ? 42.670 31.052 62.712 1.00 46.18 30 LEU B O 1
ATOM 1505 N N . GLN B 1 33 ? 43.960 31.536 64.492 1.00 47.82 31 GLN B N 1
ATOM 1506 C CA . GLN B 1 33 ? 44.539 32.728 63.880 1.00 48.54 31 GLN B CA 1
ATOM 1507 C C . GLN B 1 33 ? 45.326 32.377 62.627 1.00 42.89 31 GLN B C 1
ATOM 1508 O O . GLN B 1 33 ? 45.245 33.075 61.618 1.00 44.96 31 GLN B O 1
ATOM 1522 N N . LEU B 1 34 ? 46.098 31.299 62.698 1.00 43.12 32 LEU B N 1
ATOM 1523 C CA . LEU B 1 34 ? 46.867 30.842 61.549 1.00 50.05 32 LEU B CA 1
ATOM 1524 C C . LEU B 1 34 ? 45.933 30.556 60.376 1.00 44.39 32 LEU B C 1
ATOM 1525 O O . LEU B 1 34 ? 46.184 30.985 59.251 1.00 44.92 32 LEU B O 1
ATOM 1541 N N . VAL B 1 35 ? 44.852 29.833 60.654 1.00 45.36 33 VAL B N 1
ATOM 1542 C CA . VAL B 1 35 ? 43.871 29.487 59.632 1.00 49.55 33 VAL B CA 1
ATOM 1543 C C . VAL B 1 35 ? 43.246 30.759 59.067 1.00 49.53 33 VAL B C 1
ATOM 1544 O O . VAL B 1 35 ? 43.066 30.880 57.854 1.00 42.19 33 VAL B O 1
ATOM 1557 N N . GLN B 1 36 ? 42.916 31.704 59.942 1.00 45.09 34 GLN B N 1
ATOM 1558 C CA . GLN B 1 36 ? 42.390 32.991 59.500 1.00 47.05 34 GLN B CA 1
ATOM 1559 C C . GLN B 1 36 ? 43.291 33.614 58.438 1.00 49.05 34 GLN B C 1
ATOM 1560 O O . GLN B 1 36 ? 42.817 34.039 57.389 1.00 44.82 34 GLN B O 1
ATOM 1574 N N . LYS B 1 37 ? 44.590 33.666 58.717 1.00 47.17 35 LYS B N 1
ATOM 1575 C CA . LYS B 1 37 ? 45.536 34.290 57.801 1.00 52.60 35 LYS B CA 1
ATOM 1576 C C . LYS B 1 37 ? 45.693 33.476 56.519 1.00 48.68 35 LYS B C 1
ATOM 1577 O O . LYS B 1 37 ? 45.796 34.039 55.432 1.00 49.16 35 LYS B O 1
ATOM 1596 N N . LEU B 1 38 ? 45.714 32.154 56.649 1.00 45.64 36 LEU B N 1
ATOM 1597 C CA . LEU B 1 38 ? 45.822 31.278 55.490 1.00 45.47 36 LEU B CA 1
ATOM 1598 C C . LEU B 1 38 ? 44.618 31.449 54.568 1.00 44.85 36 LEU B C 1
ATOM 1599 O O . LEU B 1 38 ? 44.767 31.532 53.348 1.00 45.67 36 LEU B O 1
AT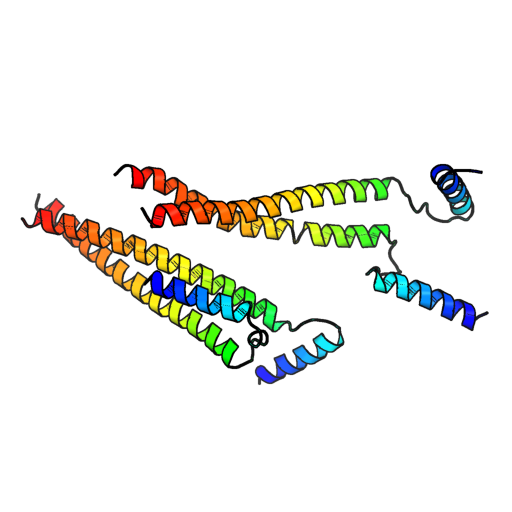OM 1615 N N . VAL B 1 39 ? 43.428 31.502 55.156 1.00 42.73 37 VAL B N 1
ATOM 1616 C CA . VAL B 1 39 ? 42.201 31.672 54.388 1.00 45.69 37 VAL B CA 1
ATOM 1617 C C . VAL B 1 39 ? 42.242 32.994 53.636 1.00 50.66 37 VAL B C 1
ATOM 1618 O O . VAL B 1 39 ? 41.945 33.051 52.444 1.00 50.73 37 VAL B O 1
ATOM 1631 N N . GLU B 1 40 ? 42.604 34.058 54.341 1.00 45.32 38 GLU B N 1
ATOM 1632 C CA . GLU B 1 40 ? 42.673 35.379 53.737 1.00 48.44 38 GLU B CA 1
ATOM 1633 C C . GLU B 1 40 ? 43.661 35.402 52.575 1.00 48.43 38 GLU B C 1
ATOM 1634 O O . GLU B 1 40 ? 43.343 35.891 51.494 1.00 45.56 38 GLU B O 1
ATOM 1646 N N . ASP B 1 41 ? 44.857 34.870 52.800 1.00 50.40 39 ASP B N 1
ATOM 1647 C CA . ASP B 1 41 ? 45.882 34.840 51.763 1.00 50.13 39 ASP B CA 1
ATOM 1648 C C . ASP B 1 41 ? 45.441 33.988 50.583 1.00 48.22 39 ASP B C 1
ATOM 1649 O O . ASP B 1 41 ? 45.648 34.357 49.429 1.00 51.87 39 ASP B O 1
ATOM 1658 N N . LEU B 1 42 ? 44.831 32.847 50.879 1.00 50.61 40 LEU B N 1
ATOM 1659 C CA . LEU B 1 42 ? 44.376 31.935 49.841 1.00 48.44 40 LEU B CA 1
ATOM 1660 C C . LEU B 1 42 ? 43.349 32.613 48.942 1.00 56.91 40 LEU B C 1
ATOM 1661 O O . LEU B 1 42 ? 43.389 32.468 47.720 1.00 47.50 40 LEU B O 1
ATOM 1677 N N . VAL B 1 43 ? 42.429 33.352 49.552 1.00 55.13 41 VAL B N 1
ATOM 1678 C CA . VAL B 1 43 ? 41.372 34.018 48.802 1.00 55.56 41 VAL B CA 1
ATOM 1679 C C . VAL B 1 43 ? 41.945 35.214 48.049 1.00 55.72 41 VAL B C 1
ATOM 1680 O O . VAL B 1 43 ? 41.627 35.426 46.882 1.00 50.17 41 VAL B O 1
ATOM 1693 N N . HIS B 1 44 ? 42.793 35.990 48.716 1.00 51.07 42 HIS B N 1
ATOM 1694 C CA . HIS B 1 44 ? 43.382 37.168 48.092 1.00 50.46 42 HIS B CA 1
ATOM 1695 C C . HIS B 1 44 ? 44.213 36.778 46.874 1.00 54.60 42 HIS B C 1
ATOM 1696 O O . HIS B 1 44 ? 44.116 37.406 45.821 1.00 54.81 42 HIS B O 1
ATOM 1710 N N . THR B 1 45 ? 45.026 35.738 47.018 1.00 48.51 43 THR B N 1
ATOM 1711 C CA . THR B 1 45 ? 45.874 35.284 45.924 1.00 50.17 43 THR B CA 1
ATOM 1712 C C . THR B 1 45 ? 45.029 34.709 44.788 1.00 56.90 43 THR B C 1
ATOM 1713 O O . THR B 1 45 ? 45.382 34.845 43.617 1.00 52.59 43 THR B O 1
ATOM 1724 N N . THR B 1 46 ? 43.914 34.070 45.134 1.00 51.66 44 THR B N 1
ATOM 1725 C CA . THR B 1 46 ? 43.031 33.491 44.128 1.00 51.48 44 THR B CA 1
ATOM 1726 C C . THR B 1 46 ? 42.335 34.597 43.340 1.00 54.49 44 THR B C 1
ATOM 1727 O O . THR B 1 46 ? 42.142 34.478 42.131 1.00 46.07 44 THR B O 1
ATOM 1738 N N . ASP B 1 47 ? 41.958 35.671 44.028 1.00 51.02 45 ASP B N 1
ATOM 1739 C CA . ASP B 1 47 ? 41.339 36.817 43.374 1.00 53.47 45 ASP B CA 1
ATOM 1740 C C . ASP B 1 47 ? 42.305 37.436 42.376 1.00 53.03 45 ASP B C 1
ATOM 1741 O O . ASP B 1 47 ? 41.943 37.708 41.232 1.00 57.69 45 ASP B O 1
ATOM 1750 N N . SER B 1 48 ? 43.537 37.661 42.820 1.00 53.43 46 SER B N 1
ATOM 1751 C CA . SER B 1 48 ? 44.560 38.253 41.968 1.00 58.17 46 SER B CA 1
ATOM 1752 C C . SER B 1 48 ? 44.827 37.361 40.761 1.00 60.27 46 SER B C 1
ATOM 1753 O O . SER B 1 48 ? 44.925 37.842 39.633 1.00 58.93 46 SER B O 1
ATOM 1761 N N . TYR B 1 49 ? 44.942 36.060 41.006 1.00 55.96 47 TYR B N 1
ATOM 1762 C CA . TYR B 1 49 ? 45.119 35.089 39.933 1.00 55.28 47 TYR B CA 1
ATOM 1763 C C . TYR B 1 49 ? 44.026 35.253 38.884 1.00 57.65 47 TYR B C 1
ATOM 1764 O O . TYR B 1 49 ? 44.308 35.420 37.697 1.00 57.98 47 TYR B O 1
ATOM 1782 N N . THR B 1 50 ? 42.778 35.206 39.334 1.00 54.71 48 THR B N 1
ATOM 1783 C CA . THR B 1 50 ? 41.634 35.327 38.440 1.00 59.84 48 THR B CA 1
ATOM 1784 C C . THR B 1 50 ? 41.685 36.645 37.672 1.00 60.35 48 THR B C 1
ATOM 1785 O O . THR B 1 50 ? 41.394 36.687 36.478 1.00 58.61 48 THR B O 1
ATOM 1796 N N . ALA B 1 51 ? 42.062 37.716 38.363 1.00 58.28 49 ALA B N 1
ATOM 1797 C CA . ALA B 1 51 ? 42.126 39.040 37.754 1.00 52.14 49 ALA B CA 1
ATOM 1798 C C . ALA B 1 51 ? 43.162 39.085 36.633 1.00 62.27 49 ALA B C 1
ATOM 1799 O O . ALA B 1 51 ? 42.911 39.650 35.568 1.00 64.38 49 ALA B O 1
ATOM 1806 N N . VAL B 1 52 ? 44.326 38.494 36.877 1.00 58.90 50 VAL B N 1
ATOM 1807 C CA . VAL B 1 52 ? 45.383 38.459 35.875 1.00 61.92 50 VAL B CA 1
ATOM 1808 C C . VAL B 1 52 ? 44.989 37.503 34.754 1.00 58.71 50 VAL B C 1
ATOM 1809 O O . VAL B 1 52 ? 45.294 37.742 33.587 1.00 58.79 50 VAL B O 1
ATOM 1822 N N . LYS B 1 53 ? 44.308 36.421 35.115 1.00 60.47 51 LYS B N 1
ATOM 1823 C CA . LYS B 1 53 ? 43.867 35.431 34.139 1.00 59.83 51 LYS B CA 1
ATOM 1824 C C . LYS B 1 53 ? 42.927 36.077 33.123 1.00 63.71 51 LYS B C 1
ATOM 1825 O O . LYS B 1 53 ? 42.921 35.716 31.945 1.00 62.50 51 LYS B O 1
ATOM 1844 N N . GLN B 1 54 ? 42.138 37.038 33.592 1.00 64.48 52 GLN B N 1
ATOM 1845 C CA . GLN B 1 54 ? 41.209 37.768 32.738 1.00 63.93 52 GLN B CA 1
ATOM 1846 C C . GLN B 1 54 ? 41.957 38.780 31.883 1.00 65.33 52 GLN B C 1
ATOM 1847 O O . GLN B 1 54 ? 41.584 39.040 30.739 1.00 63.04 52 GLN B O 1
ATOM 1861 N N . GLN B 1 55 ? 43.014 39.354 32.447 1.00 66.36 53 GLN B N 1
ATOM 1862 C CA . GLN B 1 55 ? 43.825 40.322 31.724 1.00 64.03 53 GLN B CA 1
ATOM 1863 C C . GLN B 1 55 ? 44.555 39.638 30.571 1.00 63.32 53 GLN B C 1
ATOM 1864 O O . GLN B 1 55 ? 44.803 40.251 29.533 1.00 56.47 53 GLN B O 1
ATOM 1878 N N . CYS B 1 56 ? 44.892 38.365 30.757 1.00 57.00 54 CYS B N 1
ATOM 1879 C CA . CYS B 1 56 ? 45.547 37.590 29.710 1.00 58.05 54 CYS B CA 1
ATOM 1880 C C . CYS B 1 56 ? 44.587 37.338 28.554 1.00 62.64 54 CYS B C 1
ATOM 1881 O O . CYS B 1 56 ? 44.976 37.399 27.388 1.00 59.83 54 CYS B O 1
ATOM 1889 N N . ALA B 1 57 ? 43.332 37.051 28.887 1.00 64.24 55 ALA B N 1
ATOM 1890 C CA . ALA B 1 57 ? 42.307 36.812 27.878 1.00 61.93 55 ALA B CA 1
ATOM 1891 C C . ALA B 1 57 ? 42.145 38.041 26.989 1.00 59.50 55 ALA B C 1
ATOM 1892 O O . ALA B 1 57 ? 42.127 37.935 25.763 1.00 57.00 55 ALA B O 1
ATOM 1899 N N . LYS B 1 58 ? 42.029 39.206 27.619 1.00 55.76 56 LYS B N 1
ATOM 1900 C CA . LYS B 1 58 ? 41.936 40.470 26.898 1.00 58.03 56 LYS B CA 1
ATOM 1901 C C . LYS B 1 58 ? 43.131 40.661 25.970 1.00 65.57 56 LYS B C 1
ATOM 1902 O O . LYS B 1 58 ? 42.971 40.953 24.784 1.00 58.96 56 LYS B O 1
ATOM 1921 N N . GLN B 1 59 ? 44.329 40.497 26.521 1.00 61.73 57 GLN B N 1
ATOM 1922 C CA . GLN B 1 59 ? 45.556 40.656 25.754 1.00 58.30 57 GLN B CA 1
ATOM 1923 C C . GLN B 1 59 ? 45.626 39.646 24.618 1.00 55.05 57 GLN B C 1
ATOM 1924 O O . GLN B 1 59 ? 46.154 39.941 23.546 1.00 57.71 57 GLN B O 1
ATOM 1938 N N . ALA B 1 60 ? 45.096 38.452 24.855 1.00 51.97 58 ALA B N 1
ATOM 1939 C CA . ALA B 1 60 ? 45.098 37.412 23.836 1.00 59.52 58 ALA B CA 1
ATOM 1940 C C . ALA B 1 60 ? 44.246 37.842 22.642 1.00 64.48 58 ALA B C 1
ATOM 1941 O O . 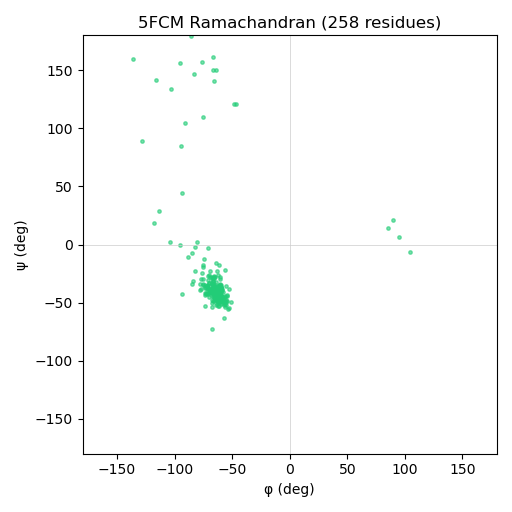ALA B 1 60 ? 44.614 37.608 21.490 1.00 65.20 58 ALA B O 1
ATOM 1948 N N . GLN B 1 61 ? 43.112 38.477 22.924 1.00 62.03 59 GLN B N 1
ATOM 1949 C CA . GLN B 1 61 ? 42.246 39.002 21.873 1.00 69.18 59 GLN B CA 1
ATOM 1950 C C . GLN B 1 61 ? 42.941 40.130 21.124 1.00 68.01 59 GLN B C 1
ATOM 1951 O O . GLN B 1 61 ? 42.908 40.190 19.895 1.00 62.81 59 GLN B O 1
ATOM 1965 N N . GLU B 1 62 ? 43.560 41.028 21.883 1.00 62.73 60 GLU B N 1
ATOM 1966 C CA . GLU B 1 62 ? 44.254 42.176 21.315 1.00 72.90 60 GLU B CA 1
ATOM 1967 C C . GLU B 1 62 ? 45.379 41.713 20.394 1.00 63.29 60 GLU B C 1
ATOM 1968 O O . GLU B 1 62 ? 45.644 42.327 19.360 1.00 61.88 60 GLU B O 1
ATOM 1980 N N . ILE B 1 63 ? 46.032 40.621 20.778 1.00 61.65 61 ILE B N 1
ATOM 1981 C CA . ILE B 1 63 ? 47.124 40.061 19.995 1.00 67.41 61 ILE B CA 1
ATOM 1982 C C . ILE B 1 63 ? 46.566 39.383 18.749 1.00 65.19 61 ILE B C 1
ATOM 1983 O O . ILE B 1 63 ? 47.176 39.433 17.682 1.00 63.57 61 ILE B O 1
ATOM 1999 N N . ALA B 1 64 ? 45.404 38.752 18.890 1.00 66.66 62 ALA B N 1
ATOM 2000 C CA . ALA B 1 64 ? 44.755 38.080 17.770 1.00 63.50 62 ALA B CA 1
ATOM 2001 C C . ALA B 1 64 ? 44.301 39.093 16.723 1.00 68.35 62 ALA B C 1
ATOM 2002 O O . ALA B 1 64 ? 44.233 38.783 15.534 1.00 72.06 62 ALA B O 1
ATOM 2009 N N . ALA B 1 65 ? 43.993 40.305 17.173 1.00 69.54 63 ALA B N 1
ATOM 2010 C CA . ALA B 1 65 ? 43.537 41.363 16.282 1.00 75.63 63 ALA B CA 1
ATOM 2011 C C . ALA B 1 65 ? 44.706 41.965 15.510 1.00 80.32 63 ALA B C 1
ATOM 2012 O O . ALA B 1 65 ? 44.575 42.294 14.332 1.00 81.58 63 ALA B O 1
ATOM 2019 N N . PHE B 1 66 ? 45.845 42.114 16.179 1.00 77.00 64 PHE B N 1
ATOM 2020 C CA . PHE B 1 66 ? 47.043 42.640 15.533 1.00 84.03 64 PHE B CA 1
ATOM 2021 C C . PHE B 1 66 ? 47.464 41.742 14.374 1.00 85.87 64 PHE B C 1
ATOM 2022 O O . PHE B 1 66 ? 47.804 42.225 13.294 1.00 86.95 64 PHE B O 1
ATOM 2039 N N . ASP B 1 67 ? 47.440 40.434 14.607 1.00 82.88 65 ASP B N 1
ATOM 2040 C CA . ASP B 1 67 ? 47.820 39.465 13.586 1.00 89.30 65 ASP B CA 1
ATOM 2041 C C . ASP B 1 67 ? 46.979 39.632 12.324 1.00 88.00 65 ASP B C 1
ATOM 2042 O O . ASP B 1 67 ? 47.502 39.954 11.257 1.00 105.30 65 ASP B O 1
ATOM 2051 N N . THR B 1 68 ? 45.674 39.414 12.454 1.00 89.13 66 THR B N 1
ATOM 2052 C CA . THR B 1 68 ? 44.765 39.512 11.318 1.00 95.78 66 THR B CA 1
ATOM 2053 C C . THR B 1 68 ? 44.525 40.970 10.940 1.00 88.34 66 THR B C 1
ATOM 2054 O O . THR B 1 68 ? 45.464 41.761 10.848 1.00 87.78 66 THR B O 1
ATOM 2065 N N . MET C 1 3 ? 33.266 32.452 117.918 1.00 63.96 1 MET C N 1
ATOM 2066 C CA . MET C 1 3 ? 33.118 33.592 117.022 1.00 60.81 1 MET C CA 1
ATOM 2067 C C . MET C 1 3 ? 34.252 33.636 116.002 1.00 60.24 1 MET C C 1
ATOM 2068 O O . MET C 1 3 ? 34.084 34.154 114.898 1.00 61.12 1 MET C O 1
ATOM 2082 N N . ALA C 1 4 ? 35.406 33.092 116.376 1.00 55.06 2 ALA C N 1
ATOM 2083 C CA . ALA C 1 4 ? 36.567 33.065 115.491 1.00 55.79 2 ALA C CA 1
ATOM 2084 C C . ALA C 1 4 ? 36.288 32.221 114.252 1.00 54.72 2 ALA C C 1
ATOM 2085 O O . ALA C 1 4 ? 36.649 32.599 113.139 1.00 59.88 2 ALA C O 1
ATOM 2092 N N . ILE C 1 5 ? 35.655 31.071 114.453 1.00 55.88 3 ILE C N 1
ATOM 2093 C CA . ILE C 1 5 ? 35.292 30.198 113.346 1.00 57.90 3 ILE C CA 1
ATOM 2094 C C . ILE C 1 5 ? 34.159 30.839 112.560 1.00 58.91 3 ILE C C 1
ATOM 2095 O O . ILE C 1 5 ? 34.122 30.765 111.332 1.00 55.78 3 ILE C O 1
ATOM 2111 N N . ASP C 1 6 ? 33.240 31.477 113.278 1.00 59.76 4 ASP C N 1
ATOM 2112 C CA . ASP C 1 6 ? 32.059 32.072 112.664 1.00 59.62 4 ASP C CA 1
ATOM 2113 C C . ASP C 1 6 ? 32.415 33.246 111.755 1.00 57.91 4 ASP C C 1
ATOM 2114 O O . ASP C 1 6 ? 31.800 33.428 110.705 1.00 52.66 4 ASP C O 1
ATOM 2123 N N . VAL C 1 7 ? 33.397 34.047 112.157 1.00 59.60 5 VAL C N 1
ATOM 2124 C CA . VAL C 1 7 ? 33.808 35.183 111.341 1.00 62.68 5 VAL C CA 1
ATOM 2125 C C . VAL C 1 7 ? 34.550 34.677 110.108 1.00 55.33 5 VAL C C 1
ATOM 2126 O O . VAL C 1 7 ? 34.386 35.219 109.016 1.00 54.11 5 VAL C O 1
ATOM 2139 N N . ASP C 1 8 ? 35.354 33.632 110.279 1.00 57.36 6 ASP C N 1
ATOM 2140 C CA . ASP C 1 8 ? 36.090 33.051 109.161 1.00 56.75 6 ASP C CA 1
ATOM 2141 C C . ASP C 1 8 ? 35.134 32.408 108.162 1.00 55.80 6 ASP C C 1
ATOM 2142 O O . ASP C 1 8 ? 35.333 32.505 106.950 1.00 54.96 6 ASP C O 1
ATOM 2151 N N . ARG C 1 9 ? 34.099 31.747 108.673 1.00 53.77 7 ARG C N 1
ATOM 2152 C CA . ARG C 1 9 ? 33.092 31.132 107.814 1.00 60.79 7 ARG C CA 1
ATOM 2153 C C . ARG C 1 9 ? 32.338 32.195 107.022 1.00 59.09 7 ARG C C 1
ATOM 2154 O O . ARG C 1 9 ? 32.167 32.075 105.809 1.00 56.55 7 ARG C O 1
ATOM 2175 N N . THR C 1 10 ? 31.891 33.235 107.718 1.00 57.62 8 THR C N 1
ATOM 2176 C CA . THR C 1 10 ? 31.111 34.299 107.097 1.00 53.90 8 THR C CA 1
ATOM 2177 C C . THR C 1 10 ? 31.937 35.043 106.053 1.00 48.82 8 THR C C 1
ATOM 2178 O O . THR C 1 10 ? 31.452 35.330 104.961 1.00 57.82 8 THR C O 1
ATOM 2189 N N . LEU C 1 11 ? 33.185 35.355 106.388 1.00 50.22 9 LEU C N 1
ATOM 2190 C CA . LEU C 1 11 ? 34.051 36.080 105.466 1.00 55.95 9 LEU C CA 1
ATOM 2191 C C . LEU C 1 11 ? 34.358 35.244 104.228 1.00 49.74 9 LEU C C 1
ATOM 2192 O O . LEU C 1 11 ? 34.450 35.777 103.123 1.00 50.32 9 LEU C O 1
ATOM 2208 N N . ALA C 1 12 ? 34.519 33.938 104.414 1.00 49.49 10 ALA C N 1
ATOM 2209 C CA . ALA C 1 12 ? 34.768 33.039 103.293 1.00 51.50 10 ALA C CA 1
ATOM 2210 C C . ALA C 1 12 ? 33.590 33.059 102.325 1.00 51.52 10 ALA C C 1
ATOM 2211 O O . ALA C 1 12 ? 33.775 33.135 101.113 1.00 52.79 10 ALA C O 1
ATOM 2218 N N . VAL C 1 13 ? 32.379 32.993 102.868 1.00 50.58 11 VAL C N 1
ATOM 2219 C CA . VAL C 1 13 ? 31.172 33.058 102.056 1.00 52.39 11 VAL C CA 1
ATOM 2220 C C . VAL C 1 13 ? 31.189 34.327 101.212 1.00 51.95 11 VAL C C 1
ATOM 2221 O O . VAL C 1 13 ? 30.938 34.288 100.007 1.00 52.98 11 VAL C O 1
ATOM 2234 N N . LEU C 1 14 ? 31.490 35.451 101.854 1.00 51.88 12 LEU C N 1
ATOM 2235 C CA . LEU C 1 14 ? 31.527 36.740 101.175 1.00 47.45 12 LEU C CA 1
ATOM 2236 C C . LEU C 1 14 ? 32.611 36.760 100.104 1.00 50.21 12 LEU C C 1
ATOM 2237 O O . LEU C 1 14 ? 32.388 37.245 98.995 1.00 48.17 12 LEU C O 1
ATOM 2253 N N . ARG C 1 15 ? 33.781 36.229 100.440 1.00 50.56 13 ARG C N 1
ATOM 2254 C CA . ARG C 1 15 ? 34.891 36.158 99.497 1.00 50.51 13 ARG C CA 1
ATOM 2255 C C . ARG C 1 15 ? 34.526 35.297 98.293 1.00 51.10 13 ARG C C 1
ATOM 2256 O O . ARG C 1 15 ? 34.853 35.634 97.156 1.00 50.84 13 ARG C O 1
ATOM 2277 N N . ARG C 1 16 ? 33.848 34.182 98.550 1.00 54.53 14 ARG C N 1
ATOM 2278 C CA . ARG C 1 16 ? 33.469 33.259 97.487 1.00 52.09 14 ARG C CA 1
ATOM 2279 C C . ARG C 1 16 ? 32.452 33.889 96.544 1.00 48.12 14 ARG C C 1
ATOM 2280 O O . ARG C 1 16 ? 32.503 33.672 95.337 1.00 51.34 14 ARG C O 1
ATOM 2301 N N . LYS C 1 17 ? 31.525 34.666 97.093 1.00 52.20 15 LYS C N 1
ATOM 2302 C CA . LYS C 1 17 ? 30.534 35.347 96.267 1.00 53.68 15 LYS C CA 1
ATOM 2303 C C . LYS C 1 17 ? 31.206 36.353 95.337 1.00 54.24 15 LYS C C 1
ATOM 2304 O O . LYS C 1 17 ? 30.905 36.404 94.145 1.00 56.32 15 LYS C O 1
ATOM 2323 N N . LEU C 1 18 ? 32.116 37.150 95.887 1.00 52.78 16 LEU C N 1
ATOM 2324 C CA . LEU C 1 18 ? 32.833 38.151 95.105 1.00 51.95 16 LEU C CA 1
ATOM 2325 C C . LEU C 1 18 ? 33.640 37.505 93.984 1.00 48.61 16 LEU C C 1
ATOM 2326 O O . LEU C 1 18 ? 33.588 37.944 92.836 1.00 46.98 16 LEU C O 1
ATOM 2342 N N . GLU C 1 19 ? 34.387 36.461 94.326 1.00 49.01 17 GLU C N 1
ATOM 2343 C CA . GLU C 1 19 ? 35.226 35.771 93.358 1.00 49.34 17 GLU C CA 1
ATOM 2344 C C . GLU C 1 19 ? 34.382 35.118 92.269 1.00 51.53 17 GLU C C 1
ATOM 2345 O O . GLU C 1 19 ? 34.804 35.029 91.118 1.00 55.05 17 GLU C O 1
ATOM 2357 N N . ALA C 1 20 ? 33.185 34.672 92.635 1.00 52.35 18 ALA C N 1
ATOM 2358 C CA . ALA C 1 20 ? 32.270 34.068 91.675 1.00 47.26 18 ALA C CA 1
ATOM 2359 C C . ALA C 1 20 ? 31.782 35.112 90.678 1.00 52.44 18 ALA C C 1
ATOM 2360 O O . ALA C 1 20 ? 31.462 34.790 89.535 1.00 48.39 18 ALA C O 1
ATOM 2367 N N . LEU C 1 21 ? 31.720 36.364 91.119 1.00 51.81 19 LEU C N 1
ATOM 2368 C CA . LEU C 1 21 ? 31.296 37.456 90.253 1.00 52.61 19 LEU C CA 1
ATOM 2369 C C . LEU C 1 21 ? 32.463 37.998 89.430 1.00 47.65 19 LEU C C 1
ATOM 2370 O O . LEU C 1 21 ? 32.269 38.829 88.543 1.00 53.58 19 LEU C O 1
ATOM 2386 N N . GLY C 1 22 ? 33.671 37.525 89.721 1.00 48.96 20 GLY C N 1
ATOM 2387 C CA . GLY C 1 22 ? 34.856 37.951 88.996 1.00 45.21 20 GLY C CA 1
ATOM 2388 C C . GLY C 1 22 ? 35.608 39.089 89.660 1.00 52.15 20 GLY C C 1
ATOM 2389 O O . GLY C 1 22 ? 36.566 39.619 89.097 1.00 47.85 20 GLY C O 1
ATOM 2393 N N . TYR C 1 23 ? 35.179 39.469 90.860 1.00 50.20 21 TYR C N 1
ATOM 2394 C CA . TYR C 1 23 ? 35.845 40.528 91.609 1.00 49.67 21 TYR C CA 1
ATOM 2395 C C . TYR C 1 23 ? 36.850 39.915 92.572 1.00 49.68 21 TYR C C 1
ATOM 2396 O O . TYR C 1 23 ? 36.557 39.695 93.749 1.00 51.69 21 TYR C O 1
ATOM 2414 N N . SER C 1 24 ? 38.046 39.658 92.053 1.00 50.39 22 SER C N 1
ATOM 2415 C CA . SER C 1 24 ? 39.039 38.848 92.746 1.00 53.38 22 SER C CA 1
ATOM 2416 C C . SER C 1 24 ? 40.270 39.647 93.157 1.00 47.01 22 SER C C 1
ATOM 2417 O O . SER C 1 24 ? 41.369 39.099 93.243 1.00 49.46 22 SER C O 1
ATOM 2425 N N . ASP C 1 25 ? 40.092 40.941 93.398 1.00 49.08 23 ASP C N 1
ATOM 2426 C CA . ASP C 1 25 ? 41.164 41.757 93.956 1.00 51.87 23 ASP C CA 1
ATOM 2427 C C . ASP C 1 25 ? 40.641 42.511 95.176 1.00 50.94 23 ASP C C 1
ATOM 2428 O O . ASP C 1 25 ? 40.149 43.633 95.048 1.00 48.10 23 ASP C O 1
ATOM 2437 N N . PRO C 1 26 ? 40.744 41.893 96.368 1.00 49.11 24 PRO C N 1
ATOM 2438 C CA . PRO C 1 26 ? 40.183 42.483 97.591 1.00 52.76 24 PRO C CA 1
ATOM 2439 C C . PRO C 1 26 ? 40.939 43.710 98.106 1.00 45.99 24 PRO C C 1
ATOM 2440 O O . PRO C 1 26 ? 40.520 44.308 99.097 1.00 46.26 24 PRO C O 1
ATOM 2451 N N . LEU C 1 27 ? 42.035 44.073 97.449 1.00 48.23 25 LEU C N 1
ATOM 2452 C CA . LEU C 1 27 ? 42.787 45.267 97.819 1.00 46.87 25 LEU C CA 1
ATOM 2453 C C . LEU C 1 27 ? 42.251 46.502 97.097 1.00 46.90 25 LEU C C 1
ATOM 2454 O O . LEU C 1 27 ? 42.618 47.630 97.427 1.00 43.93 25 LEU C O 1
ATOM 2470 N N . GLU C 1 28 ? 41.385 46.279 96.112 1.00 46.85 26 GLU C N 1
ATOM 2471 C CA . GLU C 1 28 ? 40.834 47.362 95.307 1.00 49.91 26 GLU C CA 1
ATOM 2472 C C . GLU C 1 28 ? 39.325 47.468 95.515 1.00 46.58 26 GLU C C 1
ATOM 2473 O O . GLU C 1 28 ? 38.645 46.451 95.641 1.00 48.30 26 GLU C O 1
ATOM 2485 N N . PRO C 1 29 ? 38.790 48.700 95.554 1.00 41.15 27 PRO C N 1
ATOM 2486 C CA . PRO C 1 29 ? 37.330 48.819 95.636 1.00 41.50 27 PRO C CA 1
ATOM 2487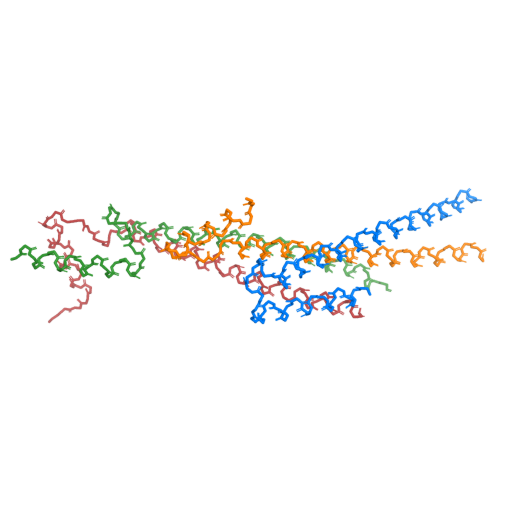 C C . PRO C 1 29 ? 36.637 48.269 94.395 1.00 48.00 27 PRO C C 1
ATOM 2488 O O . PRO C 1 29 ? 37.203 48.308 93.299 1.00 42.65 27 PRO C O 1
ATOM 2499 N N . ALA C 1 30 ? 35.423 47.760 94.577 1.00 43.04 28 ALA C N 1
ATOM 2500 C CA . ALA C 1 30 ? 34.672 47.143 93.491 1.00 45.99 28 ALA C CA 1
ATOM 2501 C C . ALA C 1 30 ? 34.587 48.074 92.290 1.00 43.64 28 ALA C C 1
ATOM 2502 O O . ALA C 1 30 ? 34.672 47.633 91.146 1.00 49.69 28 ALA C O 1
ATOM 2509 N N . SER C 1 31 ? 34.428 49.365 92.558 1.00 42.05 29 SER C N 1
ATOM 2510 C CA . SER C 1 31 ? 34.293 50.351 91.497 1.00 43.19 29 SER C CA 1
ATOM 2511 C C . SER C 1 31 ? 35.549 50.393 90.632 1.00 45.20 29 SER C C 1
ATOM 2512 O O . SER C 1 31 ? 35.468 50.525 89.413 1.00 42.63 29 SER C O 1
ATOM 2520 N N . LEU C 1 32 ? 36.709 50.287 91.271 1.00 42.63 30 LEU C N 1
ATOM 2521 C CA . LEU C 1 32 ? 37.978 50.320 90.557 1.00 39.19 30 LEU C CA 1
ATOM 2522 C C . LEU C 1 32 ? 38.172 49.043 89.745 1.00 44.92 30 LEU C C 1
ATOM 2523 O O . LEU C 1 32 ? 38.641 49.086 88.608 1.00 44.20 30 LEU C O 1
ATOM 2539 N N . GLN C 1 33 ? 37.812 47.908 90.334 1.00 42.50 31 GLN C N 1
ATOM 2540 C CA . GLN C 1 33 ? 37.912 46.632 89.640 1.00 43.65 31 GLN C CA 1
ATOM 2541 C C . GLN C 1 33 ? 37.030 46.639 88.396 1.00 45.29 31 GLN C C 1
ATOM 2542 O O . GLN C 1 33 ? 37.391 46.071 87.367 1.00 43.38 31 GLN C O 1
ATOM 2556 N N . LEU C 1 34 ? 35.874 47.288 88.501 1.00 43.55 32 LEU C N 1
ATOM 2557 C CA . LEU C 1 34 ? 34.927 47.358 87.394 1.00 44.55 32 LEU C CA 1
ATOM 2558 C C . LEU C 1 34 ? 35.462 48.230 86.265 1.00 45.06 32 LEU C C 1
ATOM 2559 O O . LEU C 1 34 ? 35.303 47.900 85.091 1.00 45.21 32 LEU C O 1
ATOM 2575 N N . VAL C 1 35 ? 36.084 49.347 86.626 1.00 47.62 33 VAL C N 1
ATOM 2576 C CA . VAL C 1 35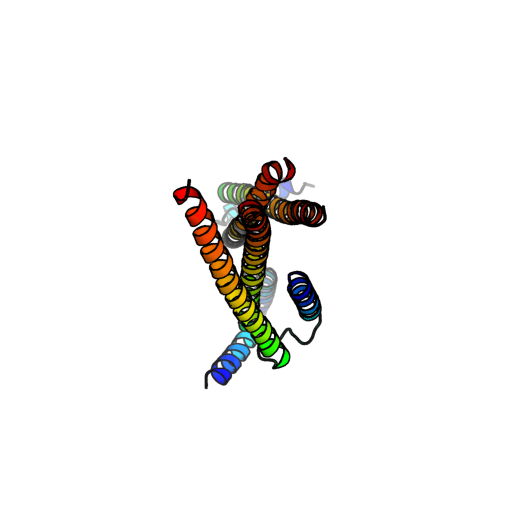 ? 36.685 50.238 85.643 1.00 43.89 33 VAL C CA 1
ATOM 2577 C C . VAL C 1 35 ? 37.674 49.454 84.792 1.00 49.05 33 VAL C C 1
ATOM 2578 O O . VAL C 1 35 ? 37.634 49.519 83.565 1.00 42.61 33 VAL C O 1
ATOM 2591 N N . GLN C 1 36 ? 38.560 48.711 85.447 1.00 41.81 34 GLN C N 1
ATOM 2592 C CA . GLN C 1 36 ? 39.587 47.960 84.735 1.00 46.27 34 GLN C CA 1
ATOM 2593 C C . GLN C 1 36 ? 38.974 46.946 83.770 1.00 49.61 34 GLN C C 1
ATOM 2594 O O . GLN C 1 36 ? 39.435 46.808 82.637 1.00 47.92 34 GLN C O 1
ATOM 2608 N N . LYS C 1 37 ? 37.938 46.243 84.216 1.00 49.39 35 LYS C N 1
ATOM 2609 C CA . LYS C 1 37 ? 37.243 45.282 83.363 1.00 46.93 35 LYS C CA 1
ATOM 2610 C C . LYS C 1 37 ? 36.692 45.963 82.115 1.00 49.52 35 LYS C C 1
ATOM 2611 O O . LYS C 1 37 ? 36.908 45.501 80.995 1.00 48.71 35 LYS C O 1
ATOM 2630 N N . LEU C 1 38 ? 35.976 47.064 82.319 1.00 44.96 36 LEU C N 1
ATOM 2631 C CA . LEU C 1 38 ? 35.337 47.775 81.219 1.00 48.52 36 LEU C CA 1
ATOM 2632 C C . LEU C 1 38 ? 36.368 48.297 80.222 1.00 46.27 36 LEU C C 1
ATOM 2633 O O . LEU C 1 38 ? 36.142 48.277 79.013 1.00 45.09 36 LEU C O 1
ATOM 2649 N N . VAL C 1 39 ? 37.504 48.758 80.734 1.00 46.21 37 VAL C N 1
ATOM 2650 C CA . VAL C 1 39 ? 38.548 49.313 79.887 1.00 48.72 37 VAL C CA 1
ATOM 2651 C C . VAL C 1 39 ? 39.201 48.206 79.071 1.00 48.17 37 VAL C C 1
ATOM 2652 O O . VAL C 1 39 ? 39.476 48.389 77.888 1.00 47.99 37 VAL C O 1
ATOM 2665 N N . GLU C 1 40 ? 39.455 47.064 79.701 1.00 46.97 38 GLU C N 1
ATOM 2666 C CA . GLU C 1 40 ? 39.932 45.894 78.973 1.00 51.32 38 GLU C CA 1
ATOM 2667 C C . GLU C 1 40 ? 38.969 45.583 77.836 1.00 47.92 38 GLU C C 1
ATOM 2668 O O . GLU C 1 40 ? 39.382 45.301 76.712 1.00 50.60 38 GLU C O 1
ATOM 2680 N N . ASP C 1 41 ? 37.678 45.646 78.144 1.00 48.43 39 ASP C N 1
ATOM 2681 C CA . ASP C 1 41 ? 36.633 45.364 77.172 1.00 45.92 39 ASP C CA 1
ATOM 2682 C C . ASP C 1 41 ? 36.661 46.390 76.049 1.00 48.15 39 ASP C C 1
ATOM 2683 O O . ASP C 1 41 ? 36.521 46.048 74.875 1.00 47.97 39 ASP C O 1
ATOM 2692 N N . LEU C 1 42 ? 36.844 47.652 76.419 1.00 43.54 40 LEU C N 1
ATOM 2693 C CA . LEU C 1 42 ? 36.848 48.736 75.450 1.00 43.64 40 LEU C CA 1
ATOM 2694 C C . LEU C 1 42 ? 38.045 48.621 74.513 1.00 47.98 40 LEU C C 1
ATOM 2695 O O . LEU C 1 42 ? 37.950 48.941 73.328 1.00 45.75 40 LEU C O 1
ATOM 2711 N N . VAL C 1 43 ? 39.171 48.160 75.047 1.00 45.10 41 VAL C N 1
ATOM 2712 C CA . VAL C 1 43 ? 40.389 48.035 74.259 1.00 45.86 41 VAL C CA 1
ATOM 2713 C C . VAL C 1 43 ? 40.226 46.962 73.191 1.00 48.28 41 VAL C C 1
ATOM 2714 O O . VAL C 1 43 ? 40.447 47.225 72.011 1.00 46.45 41 VAL C O 1
ATOM 2727 N N . HIS C 1 44 ? 39.838 45.756 73.593 1.00 48.34 42 HIS C N 1
ATOM 2728 C CA A HIS C 1 44 ? 39.768 44.642 72.653 0.48 47.48 42 HIS C CA 1
ATOM 2729 C CA B HIS C 1 44 ? 39.760 44.643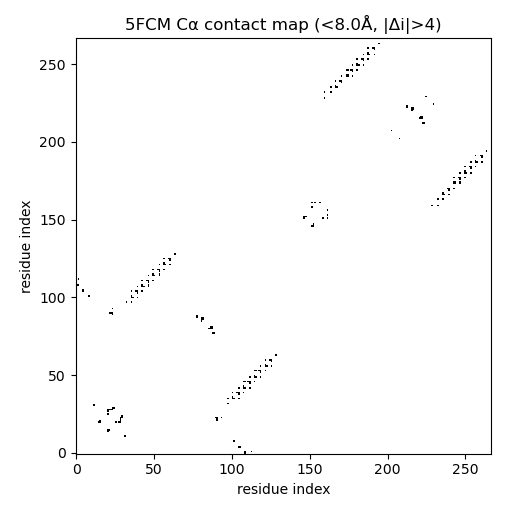 72.658 0.52 49.07 42 HIS C CA 1
ATOM 2730 C C . HIS C 1 44 ? 38.581 44.804 71.705 1.00 47.92 42 HIS C C 1
ATOM 2731 O O . HIS C 1 44 ? 38.576 44.241 70.611 1.00 47.08 42 HIS C O 1
ATOM 2756 N N . THR C 1 45 ? 37.582 45.579 72.117 1.00 45.82 43 THR C N 1
ATOM 2757 C CA . THR C 1 45 ? 36.430 45.838 71.257 1.00 45.83 43 THR C CA 1
ATOM 2758 C C . THR C 1 45 ? 36.791 46.887 70.211 1.00 47.84 43 THR C C 1
ATOM 2759 O O . THR C 1 45 ? 36.381 46.791 69.055 1.00 42.64 43 THR C O 1
ATOM 2771 N N . THR C 1 46 ? 37.554 47.893 70.626 1.00 47.34 44 THR C N 1
ATOM 2772 C CA . THR C 1 46 ? 38.026 48.918 69.705 1.00 45.66 44 THR C CA 1
ATOM 2773 C C . THR C 1 46 ? 38.973 48.293 68.689 1.00 47.54 44 THR C C 1
ATOM 2774 O O . THR C 1 46 ? 38.926 48.616 67.503 1.00 45.93 44 THR C O 1
ATOM 2785 N N . ASP C 1 47 ? 39.835 47.396 69.157 1.00 46.51 45 ASP C N 1
ATOM 2786 C CA . ASP C 1 47 ? 40.762 46.703 68.270 1.00 47.85 45 ASP C CA 1
ATOM 2787 C C . ASP C 1 47 ? 40.004 45.776 67.316 1.00 46.83 45 ASP C C 1
ATOM 2788 O O . ASP C 1 47 ? 40.398 45.602 66.164 1.00 46.92 45 ASP C O 1
ATOM 2797 N N . SER C 1 48 ? 38.916 45.184 67.798 1.00 46.10 46 SER C N 1
ATOM 2798 C CA . SER C 1 48 ? 38.089 44.320 66.964 1.00 43.12 46 SER C CA 1
ATOM 2799 C C . SER C 1 48 ? 37.429 45.136 65.863 1.00 44.64 46 SER C C 1
ATOM 2800 O O . SER C 1 48 ? 37.319 44.687 64.723 1.00 46.01 46 SER C O 1
ATOM 2808 N N . TYR C 1 49 ? 36.988 46.338 66.217 1.00 42.87 47 TYR C N 1
ATOM 2809 C CA . TYR C 1 49 ? 36.419 47.261 65.246 1.00 44.56 47 TYR C CA 1
ATOM 2810 C C . TYR C 1 49 ? 37.453 47.599 64.180 1.00 49.25 47 TYR C C 1
ATOM 2811 O O . TYR C 1 49 ? 37.168 47.545 62.986 1.00 48.55 47 TYR C O 1
ATOM 2829 N N . THR C 1 50 ? 38.657 47.947 64.622 1.00 47.27 48 THR C N 1
ATOM 2830 C CA . THR C 1 50 ? 39.738 48.305 63.712 1.00 50.88 48 THR C CA 1
ATOM 2831 C C . THR C 1 50 ? 40.021 47.176 62.724 1.00 49.00 48 THR C C 1
ATOM 2832 O O . THR C 1 50 ? 40.095 47.399 61.517 1.00 52.38 48 THR C O 1
ATOM 2843 N N . ALA C 1 51 ? 40.177 45.964 63.247 1.00 51.56 49 ALA C N 1
ATOM 2844 C CA . ALA C 1 51 ? 40.519 44.806 62.429 1.00 47.44 49 ALA C CA 1
ATOM 2845 C C . ALA C 1 51 ? 39.477 44.552 61.346 1.00 54.59 49 ALA C C 1
ATOM 2846 O O . ALA C 1 51 ? 39.820 44.345 60.182 1.00 50.76 49 ALA C O 1
ATOM 2853 N N . VAL C 1 52 ? 38.205 44.561 61.729 1.00 52.89 50 VAL C N 1
ATOM 2854 C CA . VAL C 1 52 ? 37.137 44.289 60.777 1.00 54.60 50 VAL C CA 1
ATOM 2855 C C . VAL C 1 52 ? 36.909 45.520 59.902 1.00 55.73 50 VAL C C 1
ATOM 2856 O O . VAL C 1 52 ? 3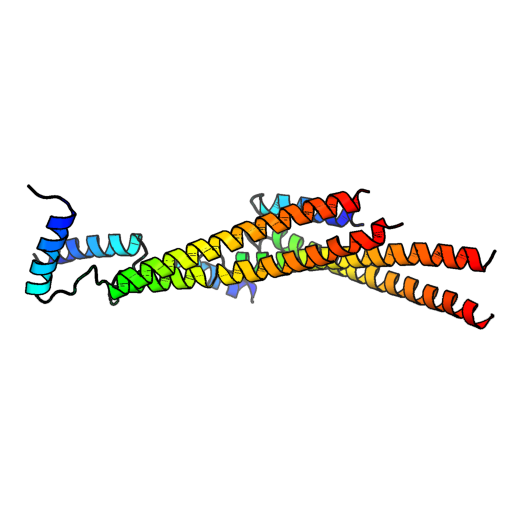6.428 45.407 58.775 1.00 49.70 50 VAL C O 1
ATOM 2869 N N . LYS C 1 53 ? 37.266 46.692 60.418 1.00 52.05 51 LYS C N 1
ATOM 2870 C CA . LYS C 1 53 ? 37.165 47.926 59.648 1.00 53.96 51 LYS C CA 1
ATOM 2871 C C . LYS C 1 53 ? 38.190 47.927 58.513 1.00 60.49 51 LYS C C 1
ATOM 2872 O O . LYS C 1 53 ? 38.021 48.627 57.515 1.00 64.44 51 LYS C O 1
ATOM 2891 N N . GLN C 1 54 ? 39.247 47.136 58.670 1.00 62.93 52 GLN C N 1
ATOM 2892 C CA . GLN C 1 54 ? 40.278 47.021 57.643 1.00 58.37 52 GLN C CA 1
ATOM 2893 C C . GLN C 1 54 ? 39.784 46.200 56.456 1.00 60.45 52 GLN C C 1
ATOM 2894 O O . GLN C 1 54 ? 39.869 46.645 55.312 1.00 57.39 52 GLN C O 1
ATOM 2908 N N . GLN C 1 55 ? 39.275 45.000 56.723 1.00 58.06 53 GLN C N 1
ATOM 2909 C CA . GLN C 1 55 ? 38.788 44.142 55.647 1.00 68.96 53 GLN C CA 1
ATOM 2910 C C . GLN C 1 55 ? 37.557 44.772 55.007 1.00 66.41 53 GLN C C 1
ATOM 2911 O O . GLN C 1 55 ? 37.305 44.606 53.812 1.00 59.52 53 GLN C O 1
ATOM 2925 N N . CYS C 1 56 ? 36.795 45.501 55.814 1.00 59.31 54 CYS C N 1
ATOM 2926 C CA . CYS C 1 56 ? 35.638 46.232 55.323 1.00 56.94 54 CYS C CA 1
ATOM 2927 C C . CYS C 1 56 ? 36.071 47.247 54.267 1.00 62.33 54 CYS C C 1
ATOM 2928 O O . CYS C 1 56 ? 35.369 47.471 53.280 1.00 59.31 54 CYS C O 1
ATOM 2936 N N . ALA C 1 57 ? 37.240 47.844 54.476 1.00 62.84 55 ALA C N 1
ATOM 2937 C CA . ALA C 1 57 ? 37.761 48.864 53.571 1.00 58.37 55 ALA C CA 1
ATOM 2938 C C . ALA C 1 57 ? 38.263 48.253 52.266 1.00 60.60 55 ALA C C 1
ATOM 2939 O O . ALA C 1 57 ? 38.154 48.868 51.208 1.00 54.51 55 ALA C O 1
ATOM 2946 N N . LYS C 1 58 ? 38.824 47.050 52.343 1.00 63.02 56 LYS C N 1
ATOM 2947 C CA . LYS C 1 58 ? 39.269 46.348 51.145 1.00 59.66 56 LYS C CA 1
ATOM 2948 C C . LYS C 1 58 ? 38.081 46.067 50.235 1.00 64.34 56 LYS C C 1
ATOM 2949 O O . LYS C 1 58 ? 38.141 46.294 49.027 1.00 63.58 56 LYS C O 1
ATOM 2968 N N . GLN C 1 59 ? 37.003 45.564 50.828 1.00 61.18 57 GLN C N 1
ATOM 2969 C CA . GLN C 1 59 ? 35.789 45.256 50.085 1.00 59.69 57 GLN C CA 1
ATOM 2970 C C . GLN C 1 59 ? 35.240 46.491 49.380 1.00 56.59 57 GLN C C 1
ATOM 2971 O O . GLN C 1 59 ? 34.756 46.406 48.254 1.00 56.67 57 GLN C O 1
ATOM 2985 N N . ALA C 1 60 ? 35.318 47.637 50.049 1.00 52.82 58 ALA C N 1
ATOM 2986 C CA . ALA C 1 60 ? 34.754 48.873 49.521 1.00 57.71 58 ALA C CA 1
ATOM 2987 C C . ALA C 1 60 ? 35.520 49.352 48.295 1.00 64.60 58 ALA C C 1
ATOM 2988 O O . ALA C 1 60 ? 34.925 49.834 47.331 1.00 68.86 58 ALA C O 1
ATOM 2995 N N . GLN C 1 61 ? 36.842 49.226 48.337 1.00 66.19 59 GLN C N 1
ATOM 2996 C CA . GLN C 1 61 ? 37.673 49.585 47.195 1.00 71.31 59 GLN C CA 1
ATOM 2997 C C . GLN C 1 61 ? 37.388 48.650 46.026 1.00 67.51 59 GLN C C 1
ATOM 2998 O O . GLN C 1 61 ? 37.433 49.059 44.865 1.00 76.39 59 GLN C O 1
ATOM 3012 N N . GLU C 1 62 ? 37.089 47.394 46.341 1.00 57.89 60 GLU C N 1
ATOM 3013 C CA . GLU C 1 62 ? 36.777 46.400 45.322 1.00 66.08 60 GLU C CA 1
ATOM 3014 C C . GLU C 1 62 ? 35.446 46.718 44.643 1.00 63.88 60 GLU C C 1
ATOM 3015 O O . GLU C 1 62 ? 35.301 46.548 43.434 1.00 69.30 60 GLU C O 1
ATOM 3027 N N . ILE C 1 63 ? 34.480 47.187 45.427 1.00 67.58 61 ILE C N 1
ATOM 3028 C CA . ILE C 1 63 ? 33.154 47.493 44.905 1.00 70.87 61 ILE C CA 1
ATOM 3029 C C . ILE C 1 63 ? 33.200 48.769 44.074 1.00 74.95 61 ILE C C 1
ATOM 3030 O O . ILE C 1 63 ? 32.521 48.877 43.053 1.00 71.45 61 ILE C O 1
ATOM 3046 N N . ALA C 1 64 ? 33.999 49.735 44.514 1.00 70.87 62 ALA C N 1
ATOM 3047 C CA . ALA C 1 64 ? 34.137 50.994 43.794 1.00 75.86 62 ALA C CA 1
ATOM 3048 C C . ALA C 1 64 ? 34.668 50.746 42.387 1.00 77.14 62 ALA C C 1
ATOM 3049 O O . ALA C 1 64 ? 34.369 51.497 41.458 1.00 87.97 62 ALA C O 1
ATOM 3056 N N . ALA C 1 65 ? 35.453 49.684 42.237 1.00 77.62 63 ALA C N 1
ATOM 3057 C CA . ALA C 1 65 ? 36.020 49.321 40.944 1.00 75.04 63 ALA C CA 1
ATOM 3058 C C . ALA C 1 65 ? 34.935 48.870 39.974 1.00 77.00 63 ALA C C 1
ATOM 3059 O O . ALA C 1 65 ? 35.082 49.010 38.761 1.00 81.16 63 ALA C O 1
ATOM 3066 N N . PHE C 1 66 ? 33.849 48.323 40.510 1.00 76.98 64 PHE C N 1
ATOM 3067 C CA . PHE C 1 66 ? 32.762 47.820 39.678 1.00 76.72 64 PHE C CA 1
ATOM 3068 C C . PHE C 1 66 ? 32.183 48.931 38.813 1.00 70.73 64 PHE C C 1
ATOM 3069 O O . PHE C 1 66 ? 31.821 48.705 37.659 1.00 74.12 64 PHE C O 1
ATOM 3086 N N . ASP C 1 67 ? 32.098 50.132 39.374 1.00 66.79 65 ASP C N 1
ATOM 3087 C CA . ASP C 1 67 ? 31.562 51.280 38.651 1.00 73.55 65 ASP C CA 1
ATOM 3088 C C . ASP C 1 67 ? 32.315 51.536 37.347 1.00 79.32 65 ASP C C 1
ATOM 3089 O O . ASP C 1 67 ? 31.786 52.169 36.436 1.00 86.09 65 ASP C O 1
ATOM 3098 N N . THR C 1 68 ? 33.549 51.045 37.264 1.00 75.78 66 THR C N 1
ATOM 3099 C CA . THR C 1 68 ? 34.369 51.213 36.068 1.00 77.32 66 THR C CA 1
ATOM 3100 C C . THR C 1 68 ? 34.225 50.011 35.137 1.00 76.02 66 THR C C 1
ATOM 3101 O O . THR C 1 68 ? 34.113 50.169 33.922 1.00 65.47 66 THR C O 1
ATOM 3112 N N . ARG C 1 69 ? 34.225 48.813 35.711 1.00 69.90 67 ARG C N 1
ATOM 3113 C CA . ARG C 1 69 ? 34.133 47.591 34.919 1.00 67.44 67 ARG C CA 1
ATOM 3114 C C . ARG C 1 69 ? 32.742 47.421 34.314 1.00 71.73 67 ARG C C 1
ATOM 3115 O O . ARG C 1 69 ? 32.591 46.844 33.234 1.00 59.31 67 ARG C O 1
ATOM 3136 N N . LEU C 1 70 ? 31.730 47.928 35.011 1.00 70.82 68 LEU C N 1
ATOM 3137 C CA . LEU C 1 70 ? 30.351 47.825 34.544 1.00 69.45 68 LEU C CA 1
ATOM 3138 C C . LEU C 1 70 ? 30.028 48.886 33.495 1.00 62.00 68 LEU C C 1
ATOM 3139 O O . LEU C 1 70 ? 28.892 48.978 33.027 1.00 57.45 68 LEU C O 1
ATOM 3155 N N . GLU C 1 71 ? 31.022 49.689 33.131 1.00 56.48 69 GLU C N 1
ATOM 3156 C CA . GLU C 1 71 ? 30.855 50.661 32.059 1.00 62.47 69 GLU C CA 1
ATOM 3157 C C . GLU C 1 71 ? 30.877 49.968 30.702 1.00 59.27 69 GLU C C 1
ATOM 3158 O O . GLU C 1 71 ? 30.410 50.519 29.706 1.00 55.26 69 GLU C O 1
ATOM 3170 N N . SER C 1 72 ? 31.423 48.756 30.675 1.00 55.12 70 SER C N 1
ATOM 3171 C CA . SER C 1 72 ? 31.541 47.981 29.447 1.00 59.18 70 SER C CA 1
ATOM 3172 C C . SER C 1 72 ? 30.929 46.600 29.643 1.00 58.81 70 SER C C 1
ATOM 3173 O O . SER C 1 72 ? 31.181 45.676 28.868 1.00 61.37 70 SER C O 1
ATOM 3182 N N . ALA D 1 4 ? 7.091 54.792 106.234 1.00 80.09 2 ALA D N 1
ATOM 3183 C CA . ALA D 1 4 ? 8.314 54.176 105.730 1.00 92.63 2 ALA D CA 1
ATOM 3184 C C . ALA D 1 4 ? 8.922 55.020 104.614 1.00 79.19 2 ALA D C 1
ATOM 3185 O O . ALA D 1 4 ? 8.413 56.093 104.287 1.00 76.27 2 ALA D O 1
ATOM 3192 N N . ILE D 1 5 ? 10.009 54.525 104.029 1.00 71.16 3 ILE D N 1
ATOM 3193 C CA . ILE D 1 5 ? 10.784 55.303 103.071 1.00 76.67 3 ILE D CA 1
ATOM 3194 C C . ILE D 1 5 ? 11.189 54.478 101.854 1.00 64.20 3 ILE D C 1
ATOM 3195 O O . ILE D 1 5 ? 11.223 53.248 101.899 1.00 53.63 3 ILE D O 1
ATOM 3211 N N . ASP D 1 6 ? 11.505 55.176 100.767 1.00 63.41 4 ASP D N 1
ATOM 3212 C CA . ASP D 1 6 ? 11.905 54.527 99.525 1.00 59.68 4 ASP D CA 1
ATOM 3213 C C . ASP D 1 6 ? 13.401 54.228 99.526 1.00 61.27 4 ASP D C 1
ATOM 3214 O O . ASP D 1 6 ? 14.106 54.535 100.488 1.00 55.93 4 ASP D O 1
ATOM 3223 N N . VAL D 1 7 ? 13.876 53.628 98.439 1.00 53.73 5 VAL D N 1
ATOM 3224 C CA . VAL D 1 7 ? 15.277 53.247 98.309 1.00 56.47 5 VAL D CA 1
ATOM 3225 C C . VAL D 1 7 ? 16.183 54.473 98.384 1.00 53.60 5 VAL D C 1
ATOM 3226 O O . VAL D 1 7 ? 17.229 54.440 99.030 1.00 54.89 5 VAL D O 1
ATOM 3239 N N . ASP D 1 8 ? 15.778 55.553 97.723 1.00 54.78 6 ASP D N 1
ATOM 3240 C CA . ASP D 1 8 ? 16.558 56.787 97.718 1.00 56.85 6 ASP D CA 1
ATOM 3241 C C . ASP D 1 8 ? 16.885 57.254 99.129 1.00 58.58 6 ASP D C 1
ATOM 3242 O O . ASP D 1 8 ? 18.048 57.462 99.470 1.00 59.48 6 ASP D O 1
ATOM 3251 N N . ARG D 1 9 ? 15.851 57.429 99.944 1.00 62.53 7 ARG D N 1
ATOM 3252 C CA . ARG D 1 9 ? 16.035 57.899 101.309 1.00 64.39 7 ARG D CA 1
ATOM 3253 C C . ARG D 1 9 ? 16.891 56.928 102.114 1.00 59.94 7 ARG D C 1
ATOM 3254 O O . ARG D 1 9 ? 17.730 57.346 102.909 1.00 63.42 7 ARG D O 1
ATOM 3275 N N . THR D 1 10 ? 16.684 55.633 101.901 1.00 55.87 8 THR D N 1
ATOM 3276 C CA . THR D 1 10 ? 17.451 54.620 102.615 1.00 54.91 8 THR D CA 1
ATOM 3277 C C . THR D 1 10 ? 18.937 54.755 102.291 1.00 55.99 8 THR D C 1
ATOM 3278 O O . THR D 1 10 ? 19.782 54.666 103.180 1.00 58.03 8 THR D O 1
ATOM 3289 N N . LEU D 1 11 ? 19.251 54.975 101.018 1.00 58.64 9 LEU D N 1
ATOM 3290 C CA . LEU D 1 11 ? 20.638 55.137 100.600 1.00 59.62 9 LEU D CA 1
ATOM 3291 C C . LEU D 1 11 ? 21.248 56.381 101.239 1.00 60.90 9 LEU D C 1
ATOM 3292 O O . LEU D 1 11 ? 22.402 56.365 101.663 1.00 64.16 9 LEU D O 1
ATOM 3308 N N . ALA D 1 12 ? 20.471 57.457 101.308 1.00 58.27 10 ALA D N 1
ATOM 3309 C CA . ALA D 1 12 ? 20.942 58.695 101.918 1.00 61.58 10 ALA D CA 1
ATOM 3310 C C . ALA D 1 12 ? 21.222 58.494 103.404 1.00 57.84 10 ALA D C 1
ATOM 3311 O O . ALA D 1 12 ? 22.244 58.948 103.918 1.00 62.44 10 ALA D O 1
ATOM 3318 N N . VAL D 1 13 ? 20.306 57.815 104.088 1.00 62.04 11 VAL D N 1
ATOM 3319 C CA . VAL D 1 13 ? 20.469 57.516 105.504 1.00 59.91 11 VAL D CA 1
ATOM 3320 C C . VAL D 1 13 ? 21.726 56.677 105.715 1.00 62.12 11 VAL D C 1
ATOM 3321 O O . VAL D 1 13 ? 22.496 56.921 106.642 1.00 68.10 11 VAL D O 1
ATOM 3334 N N . LEU D 1 14 ? 21.925 55.685 104.854 1.00 61.30 12 LEU D N 1
ATOM 3335 C CA . LEU D 1 14 ? 23.081 54.802 104.961 1.00 62.26 12 LEU D CA 1
ATOM 3336 C C . LEU D 1 14 ? 24.385 55.540 104.683 1.00 59.67 12 LEU D C 1
ATOM 3337 O O . LEU D 1 14 ? 25.398 55.285 105.331 1.00 61.82 12 LEU D O 1
ATOM 3353 N N . ARG D 1 15 ? 24.358 56.451 103.717 1.00 58.21 13 ARG D N 1
ATOM 3354 C CA . ARG D 1 15 ? 25.567 57.153 103.304 1.00 60.00 13 ARG D CA 1
ATOM 3355 C C . ARG D 1 15 ? 26.068 58.118 104.378 1.00 66.37 13 ARG D C 1
ATOM 3356 O O . ARG D 1 15 ? 27.265 58.387 104.457 1.00 66.78 13 ARG D O 1
ATOM 3377 N N . ARG D 1 16 ? 25.166 58.631 105.210 1.00 63.13 14 ARG D N 1
ATOM 3378 C CA . ARG D 1 16 ? 25.576 59.527 106.287 1.00 74.11 14 ARG D CA 1
ATOM 3379 C C . ARG D 1 16 ? 26.021 58.726 107.510 1.00 67.32 14 ARG D C 1
ATOM 3380 O O . ARG D 1 16 ? 26.927 59.138 108.233 1.00 72.00 14 ARG D O 1
ATOM 3401 N N . LYS D 1 17 ? 25.382 57.582 107.735 1.00 66.76 15 LYS D N 1
ATOM 3402 C CA . LYS D 1 17 ? 25.756 56.700 108.837 1.00 62.55 15 LYS D CA 1
ATOM 3403 C C . LYS D 1 17 ? 27.136 56.095 108.596 1.00 63.45 15 LYS D C 1
ATOM 3404 O O . LYS D 1 17 ? 27.952 56.003 109.512 1.00 61.52 15 LYS D O 1
ATOM 3423 N N . LEU D 1 18 ? 27.388 55.681 107.360 1.00 60.88 16 LEU D N 1
ATOM 3424 C CA . LEU D 1 18 ? 28.674 55.097 107.000 1.00 69.11 16 LEU D CA 1
ATOM 3425 C C . LEU D 1 18 ? 29.786 56.134 107.109 1.00 66.64 16 LEU D C 1
ATOM 3426 O O . LEU D 1 18 ? 30.828 55.878 107.714 1.00 63.54 16 LEU D O 1
ATOM 3442 N N . GLU D 1 19 ? 29.562 57.305 106.524 1.00 59.78 17 GLU D N 1
ATOM 3443 C CA . GLU D 1 19 ? 30.533 58.389 106.598 1.00 69.66 17 GLU D CA 1
ATOM 3444 C C . GLU D 1 19 ? 30.769 58.808 108.050 1.00 69.35 17 GLU D C 1
ATOM 3445 O O . GLU D 1 19 ? 31.848 59.285 108.399 1.00 67.32 17 GLU D O 1
ATOM 3457 N N . ALA D 1 20 ? 29.758 58.618 108.892 1.00 63.76 18 ALA D N 1
ATOM 3458 C CA . ALA D 1 20 ? 29.872 58.939 110.310 1.00 61.56 18 ALA D CA 1
ATOM 3459 C C . ALA D 1 20 ? 30.729 57.907 111.037 1.00 64.84 18 ALA D C 1
ATOM 3460 O O . ALA D 1 20 ? 31.121 58.112 112.185 1.00 66.56 18 ALA D O 1
ATOM 3467 N N . LEU D 1 21 ? 31.007 56.793 110.366 1.00 61.89 19 LEU D N 1
ATOM 3468 C CA . LEU D 1 21 ? 31.868 55.756 110.923 1.00 64.40 19 LEU D CA 1
ATOM 3469 C C . LEU D 1 21 ? 33.259 55.791 110.289 1.00 63.80 19 LEU D C 1
ATOM 3470 O O . LEU D 1 21 ? 34.116 54.968 110.611 1.00 64.65 19 LEU D O 1
ATOM 3486 N N . GLY D 1 22 ? 33.479 56.746 109.391 1.00 55.79 20 GLY D N 1
ATOM 3487 C CA . GLY D 1 22 ? 34.756 56.867 108.711 1.00 61.60 20 GLY D CA 1
ATOM 3488 C C . GLY D 1 22 ? 34.854 55.990 107.479 1.00 63.00 20 GLY D C 1
ATOM 3489 O O . GLY D 1 22 ? 35.940 55.779 106.940 1.00 63.89 20 GLY D O 1
ATOM 3493 N N . TYR D 1 23 ? 33.713 55.474 107.034 1.00 65.81 21 TYR D N 1
ATOM 3494 C CA . TYR D 1 23 ? 33.660 54.645 105.839 1.00 62.07 21 TYR D CA 1
ATOM 3495 C C . TYR D 1 23 ? 33.599 55.513 104.589 1.00 66.69 21 TYR D C 1
ATOM 3496 O O . TYR D 1 23 ? 33.020 56.600 104.605 1.00 70.36 21 TYR D O 1
ATOM 3514 N N . SER D 1 24 ? 34.203 55.032 103.509 1.00 65.42 22 SER D N 1
ATOM 3515 C CA . SER D 1 24 ? 34.136 55.726 102.231 1.00 70.92 22 SER D CA 1
ATOM 3516 C C . SER D 1 24 ? 32.709 55.700 101.698 1.00 71.11 22 SER D C 1
ATOM 3517 O O . SER D 1 24 ? 31.946 54.774 101.981 1.00 63.86 22 SER D O 1
ATOM 3525 N N . ASP D 1 25 ? 32.350 56.726 100.935 1.00 75.21 23 ASP D N 1
ATOM 3526 C CA . ASP D 1 25 ? 31.049 56.771 100.284 1.00 68.99 23 ASP D CA 1
ATOM 3527 C C . ASP D 1 25 ? 31.055 55.822 99.087 1.00 75.42 23 ASP D C 1
ATOM 3528 O O . ASP D 1 25 ? 31.721 56.097 98.088 1.00 79.99 23 ASP D O 1
ATOM 3537 N N . PRO D 1 26 ? 30.320 54.699 99.180 1.00 73.80 24 PRO D N 1
ATOM 3538 C CA . PRO D 1 26 ? 30.379 53.729 98.080 1.00 82.57 24 PRO D CA 1
ATOM 3539 C C . PRO D 1 26 ? 29.918 54.318 96.752 1.00 85.61 24 PRO D C 1
ATOM 3540 O O . PRO D 1 26 ? 30.454 53.963 95.702 1.00 92.71 24 PRO D O 1
ATOM 3551 N N . LEU D 1 27 ? 28.939 55.214 96.805 1.00 82.47 25 LEU D N 1
ATOM 3552 C CA . LEU D 1 27 ? 28.431 55.857 95.602 1.00 75.33 25 LEU D CA 1
ATOM 3553 C C . LEU D 1 27 ? 29.150 57.176 95.349 1.00 71.65 25 LEU D C 1
ATOM 3554 O O . LEU D 1 27 ? 28.518 58.184 95.038 1.00 74.97 25 LEU D O 1
ATOM 3570 N N . GLU D 1 28 ? 30.471 57.163 95.496 1.00 74.88 26 GLU D N 1
ATOM 3571 C CA . GLU D 1 28 ? 31.291 58.328 95.179 1.00 84.53 26 GLU D CA 1
ATOM 3572 C C . GLU D 1 28 ? 30.892 58.865 93.801 1.00 80.29 26 GLU D C 1
ATOM 3573 O O . GLU D 1 28 ? 30.971 58.135 92.815 1.00 71.98 26 GLU D O 1
ATOM 3585 N N . PRO D 1 29 ? 30.452 60.136 93.727 1.00 80.61 27 PRO D N 1
ATOM 3586 C CA . PRO D 1 29 ? 29.978 60.659 92.438 1.00 85.24 27 PRO D CA 1
ATOM 3587 C C . PRO D 1 29 ? 31.040 60.652 91.338 1.00 87.31 27 PRO D C 1
ATOM 3588 O O . PRO D 1 29 ? 30.721 60.345 90.189 1.00 69.28 27 PRO D O 1
ATOM 3599 N N . ALA D 1 30 ? 32.279 60.988 91.687 1.00 97.88 28 ALA D N 1
ATOM 3600 C CA . ALA D 1 30 ? 33.363 61.031 90.710 1.00 78.01 28 ALA D CA 1
ATOM 3601 C C . ALA D 1 30 ? 33.511 59.689 90.000 1.00 74.58 28 ALA D C 1
ATOM 3602 O O . ALA D 1 30 ? 33.498 59.623 88.770 1.00 65.29 28 ALA D O 1
ATOM 3609 N N . SER D 1 31 ? 33.654 58.622 90.779 1.00 66.04 29 SER D N 1
ATOM 3610 C CA . SER D 1 31 ? 33.783 57.285 90.216 1.00 59.33 29 SER D CA 1
ATOM 3611 C C . SER D 1 31 ? 32.510 56.884 89.483 1.00 65.31 29 SER D C 1
ATOM 3612 O O . SER D 1 31 ? 32.565 56.221 88.448 1.00 58.48 29 SER D O 1
ATOM 3620 N N . LEU D 1 32 ? 31.365 57.294 90.017 1.00 56.82 30 LEU D N 1
ATOM 3621 C CA . LEU D 1 32 ? 30.086 56.907 89.440 1.00 62.62 30 LEU D CA 1
ATOM 3622 C C . LEU D 1 32 ? 29.909 57.505 88.046 1.00 61.54 30 LEU D C 1
ATOM 3623 O O . LEU D 1 32 ? 29.353 56.866 87.153 1.00 53.53 30 LEU D O 1
ATOM 3639 N N . GLN D 1 33 ? 30.381 58.734 87.867 1.00 56.21 31 GLN D N 1
ATOM 3640 C CA . GLN D 1 33 ? 30.301 59.403 86.576 1.00 61.73 31 GLN D CA 1
ATOM 3641 C C . GLN D 1 33 ? 31.229 58.724 85.573 1.00 56.98 31 GLN D C 1
ATOM 3642 O O . GLN D 1 33 ? 30.877 58.546 84.407 1.00 54.86 31 GLN D O 1
ATOM 3656 N N . LEU D 1 34 ? 32.415 58.344 86.037 1.00 53.99 32 LEU D N 1
ATOM 3657 C CA . LEU D 1 34 ? 33.381 57.651 85.195 1.00 52.45 32 LEU D CA 1
ATOM 3658 C C . LEU D 1 34 ? 32.800 56.348 84.661 1.00 53.72 32 LEU D C 1
ATOM 3659 O O . LEU D 1 34 ? 32.939 56.036 83.480 1.00 51.90 32 LEU D O 1
ATOM 3675 N N . VAL D 1 35 ? 32.152 55.584 85.534 1.00 50.22 33 VAL D N 1
ATOM 3676 C CA . VAL D 1 35 ? 31.566 54.316 85.127 1.00 53.33 33 VAL D CA 1
ATOM 3677 C C . VAL D 1 35 ? 30.479 54.579 84.093 1.00 53.37 33 VAL D C 1
ATOM 3678 O O . VAL D 1 35 ? 30.338 53.828 83.131 1.00 51.36 33 VAL D O 1
ATOM 3691 N N . GLN D 1 36 ? 29.720 55.653 84.284 1.00 55.33 34 GLN D N 1
ATOM 3692 C CA . GLN D 1 36 ? 28.626 55.974 83.374 1.00 57.88 34 GLN D CA 1
ATOM 3693 C C . GLN D 1 36 ? 29.132 56.226 81.956 1.00 52.09 34 GLN D C 1
ATOM 3694 O O . GLN D 1 36 ? 28.645 55.621 81.003 1.00 52.82 34 GLN D O 1
ATOM 3708 N N . LYS D 1 37 ? 30.106 57.119 81.820 1.00 55.15 35 LYS D N 1
ATOM 3709 C CA . LYS D 1 37 ? 30.649 57.455 80.508 1.00 56.48 35 LYS D CA 1
ATOM 3710 C C . LYS D 1 37 ? 31.460 56.296 79.939 1.00 56.81 35 LYS D C 1
ATOM 3711 O O . LYS D 1 37 ? 31.501 56.092 78.725 1.00 52.86 35 LYS D O 1
ATOM 3730 N N . LEU D 1 38 ? 32.109 55.541 80.818 1.00 53.77 36 LEU D N 1
ATOM 3731 C CA . LEU D 1 38 ? 32.883 54.384 80.389 1.00 50.13 36 LEU D CA 1
ATOM 3732 C C . LEU D 1 38 ? 31.953 53.354 79.760 1.00 50.76 36 LEU D C 1
ATOM 3733 O O . LEU D 1 38 ? 32.280 52.746 78.741 1.00 53.52 36 LEU D O 1
ATOM 3749 N N . VAL D 1 39 ? 30.784 53.172 80.365 1.00 52.52 37 VAL D N 1
ATOM 3750 C CA . VAL D 1 39 ? 29.775 52.268 79.828 1.00 53.98 37 VAL D CA 1
ATOM 3751 C C . VAL D 1 39 ? 29.268 52.801 78.493 1.00 56.37 37 VAL D C 1
ATOM 3752 O O . VAL D 1 39 ? 29.109 52.047 77.534 1.00 52.98 37 VAL D O 1
ATOM 3765 N N . GLU D 1 40 ? 29.018 54.105 78.435 1.00 53.90 38 GLU D N 1
ATOM 3766 C CA . GLU D 1 40 ? 28.462 54.721 77.238 1.00 60.31 38 GLU D CA 1
ATOM 3767 C C . GLU D 1 40 ? 29.406 54.567 76.048 1.00 61.06 38 GLU D C 1
ATOM 3768 O O . GLU D 1 40 ? 28.989 54.158 74.964 1.00 58.74 38 GLU D O 1
ATOM 3780 N N . ASP D 1 41 ? 30.676 54.897 76.256 1.00 53.54 39 ASP D N 1
ATOM 3781 C CA . ASP D 1 41 ? 31.678 54.778 75.205 1.00 55.49 39 ASP D CA 1
ATOM 3782 C C . ASP D 1 41 ? 31.799 53.331 74.737 1.00 55.66 39 ASP D C 1
ATOM 3783 O O . ASP D 1 41 ? 32.024 53.068 73.555 1.00 52.83 39 ASP D O 1
ATOM 3792 N N . LEU D 1 42 ? 31.646 52.396 75.667 1.00 53.26 40 LEU D N 1
ATOM 3793 C CA . LEU D 1 42 ? 31.723 50.979 75.339 1.00 56.19 40 LEU D CA 1
ATOM 3794 C C . LEU D 1 42 ? 30.489 50.557 74.549 1.00 56.37 40 LEU D C 1
ATOM 3795 O O . LEU D 1 42 ? 30.572 49.720 73.648 1.00 54.36 40 LEU D O 1
ATOM 3811 N N . VAL D 1 43 ? 29.346 51.144 74.891 1.00 53.62 41 VAL D N 1
ATOM 3812 C CA . VAL D 1 43 ? 28.108 50.903 74.160 1.00 56.80 41 VAL D CA 1
ATOM 3813 C C . VAL D 1 43 ? 28.275 51.387 72.723 1.00 57.71 41 VAL D C 1
ATOM 3814 O O . VAL D 1 43 ? 27.942 50.679 71.775 1.00 53.15 41 VAL D O 1
ATOM 3827 N N . HIS D 1 44 ? 28.791 52.603 72.577 1.00 49.82 42 HIS D N 1
ATOM 3828 C CA . HIS D 1 44 ? 29.027 53.192 71.269 1.00 56.02 42 HIS D CA 1
ATOM 3829 C C . HIS D 1 44 ? 29.995 52.347 70.447 1.00 61.33 42 HIS D C 1
ATOM 3830 O O . HIS D 1 44 ? 29.714 52.006 69.298 1.00 59.59 42 HIS D O 1
ATOM 3844 N N . THR D 1 45 ? 31.136 52.016 71.041 1.00 58.96 43 THR D N 1
ATOM 3845 C CA . THR D 1 45 ? 32.155 51.234 70.354 1.00 58.56 43 THR D CA 1
ATOM 3846 C C . THR D 1 45 ? 31.614 49.863 69.966 1.00 56.30 43 THR D C 1
ATOM 3847 O O . THR D 1 45 ? 31.902 49.357 68.882 1.00 57.29 43 THR D O 1
ATOM 3858 N N . THR D 1 46 ? 30.835 49.263 70.859 1.00 56.46 44 THR D N 1
ATOM 3859 C CA . THR D 1 46 ? 30.240 47.960 70.591 1.00 53.10 44 THR D CA 1
ATOM 3860 C C . THR D 1 46 ? 29.232 48.071 69.451 1.00 57.08 44 THR D C 1
ATOM 3861 O O . THR D 1 46 ? 29.095 47.153 68.642 1.00 54.87 44 THR D O 1
ATOM 3872 N N . ASP D 1 47 ? 28.530 49.199 69.389 1.00 54.55 45 ASP D N 1
ATOM 3873 C CA . ASP D 1 47 ? 27.565 49.437 68.323 1.00 55.95 45 ASP D CA 1
ATOM 3874 C C . ASP D 1 47 ? 28.280 49.564 66.982 1.00 54.24 45 ASP D C 1
ATOM 3875 O O . ASP D 1 47 ? 27.807 49.055 65.965 1.00 52.28 45 ASP D O 1
ATOM 3884 N N . SER D 1 48 ? 29.421 50.246 66.986 1.00 54.55 46 SER D N 1
ATOM 3885 C CA . SER D 1 48 ? 30.213 50.422 65.774 1.00 52.70 46 SER D CA 1
ATOM 3886 C C . SER D 1 48 ? 30.771 49.085 65.296 1.00 56.14 46 SER D C 1
ATOM 3887 O O . SER D 1 48 ? 30.780 48.800 64.098 1.00 54.48 46 SER D O 1
ATOM 3895 N N . TYR D 1 49 ? 31.234 48.269 66.237 1.00 52.39 47 TYR D N 1
ATOM 3896 C CA . TYR D 1 49 ? 31.782 46.956 65.913 1.00 56.69 47 TYR D CA 1
ATOM 3897 C C . TYR D 1 49 ? 30.734 46.094 65.218 1.00 55.71 47 TYR D C 1
ATOM 3898 O O . TYR D 1 49 ? 31.004 45.486 64.183 1.00 51.90 47 TYR D O 1
ATOM 3916 N N . THR D 1 50 ? 29.540 46.043 65.798 1.00 50.71 48 THR D N 1
ATOM 3917 C CA . THR D 1 50 ? 28.443 45.270 65.227 1.00 55.67 48 THR D CA 1
ATOM 3918 C C . THR D 1 50 ? 28.131 45.749 63.813 1.00 58.02 48 THR D C 1
ATOM 3919 O O . THR D 1 50 ? 27.956 44.945 62.898 1.00 55.18 48 THR D O 1
ATOM 3930 N N . ALA D 1 51 ? 28.067 47.064 63.641 1.00 54.19 49 ALA D N 1
ATOM 3931 C CA . ALA D 1 51 ? 27.703 47.650 62.358 1.00 50.57 49 ALA D CA 1
ATOM 3932 C C . ALA D 1 51 ? 28.688 47.247 61.260 1.00 61.71 49 ALA D C 1
ATOM 3933 O O . ALA D 1 51 ? 28.284 46.925 60.143 1.00 57.39 49 ALA D O 1
ATOM 3940 N N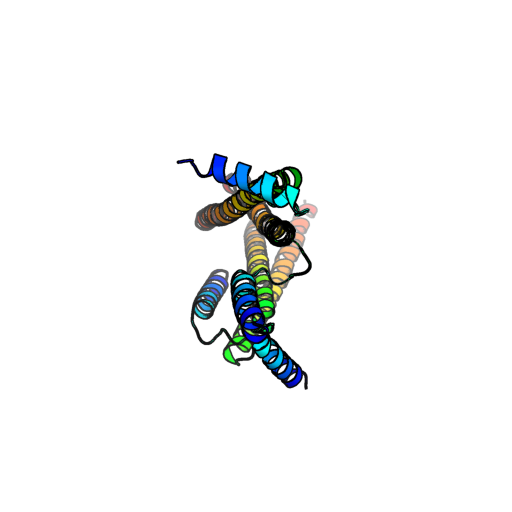 . VAL D 1 52 ? 29.978 47.257 61.580 1.00 57.33 50 VAL D N 1
ATOM 3941 C CA . VAL D 1 52 ? 31.004 46.969 60.586 1.00 51.68 50 VAL D CA 1
ATOM 3942 C C . VAL D 1 52 ? 30.993 45.487 60.225 1.00 53.83 50 VAL D C 1
ATOM 3943 O O . VAL D 1 52 ? 31.231 45.126 59.073 1.00 49.11 50 VAL D O 1
ATOM 3956 N N . LYS D 1 53 ? 30.723 44.627 61.201 1.00 49.18 51 LYS D N 1
ATOM 3957 C CA . LYS D 1 53 ? 30.579 43.203 60.916 1.00 54.18 51 LYS D CA 1
ATOM 3958 C C . LYS D 1 53 ? 29.440 42.996 59.921 1.00 59.22 51 LYS D C 1
ATOM 3959 O O . LYS D 1 53 ? 29.531 42.168 59.013 1.00 53.43 51 LYS D O 1
ATOM 3978 N N . GLN D 1 54 ? 28.374 43.770 60.100 1.00 58.21 52 GLN D N 1
ATOM 3979 C CA . GLN D 1 54 ? 27.196 43.688 59.249 1.00 56.30 52 GLN D CA 1
ATOM 3980 C C . GLN D 1 54 ? 27.499 44.247 57.867 1.00 56.12 52 GLN D C 1
ATOM 3981 O O . GLN D 1 54 ? 26.983 43.759 56.860 1.00 50.68 52 GLN D O 1
ATOM 3995 N N . GLN D 1 55 ? 28.342 45.271 57.827 1.00 56.38 53 GLN D N 1
ATOM 3996 C CA . GLN D 1 55 ? 28.710 45.902 56.567 1.00 60.41 53 GLN D CA 1
ATOM 3997 C C . GLN D 1 55 ? 29.540 44.950 55.704 1.00 55.20 53 GLN D C 1
ATOM 3998 O O . GLN D 1 55 ? 29.410 44.940 54.483 1.00 57.57 53 GLN D O 1
ATOM 4012 N N . CYS D 1 56 ? 30.386 44.145 56.340 1.00 50.55 54 CYS D N 1
ATOM 4013 C CA . CYS D 1 56 ? 31.190 43.171 55.609 1.00 57.92 54 CYS D CA 1
ATOM 4014 C C . CYS D 1 56 ? 30.312 42.110 54.970 1.00 54.16 54 CYS D C 1
ATOM 4015 O O . CYS D 1 56 ? 30.504 41.750 53.811 1.00 55.38 54 CYS D O 1
ATOM 4023 N N . ALA D 1 57 ? 29.351 41.605 55.733 1.00 55.77 55 ALA D N 1
ATOM 4024 C CA . ALA D 1 57 ? 28.425 40.614 55.212 1.00 52.08 55 ALA D CA 1
ATOM 4025 C C . ALA D 1 57 ? 27.644 41.211 54.047 1.00 54.14 55 ALA D C 1
ATOM 4026 O O . ALA D 1 57 ? 27.399 40.544 53.044 1.00 51.73 55 ALA D O 1
ATOM 4033 N N . LYS D 1 58 ? 27.271 42.479 54.186 1.00 55.11 56 LYS D N 1
ATOM 4034 C CA . LYS D 1 58 ? 26.515 43.186 53.159 1.00 56.19 56 LYS D CA 1
ATOM 4035 C C . LYS D 1 58 ? 27.357 43.387 51.904 1.00 57.20 56 LYS D C 1
ATOM 4036 O O . LYS D 1 58 ? 26.923 43.071 50.797 1.00 56.85 56 LYS D O 1
ATOM 4055 N N . GLN D 1 59 ? 28.564 43.912 52.085 1.00 57.69 57 GLN D N 1
ATOM 4056 C CA . GLN D 1 59 ? 29.472 44.142 50.970 1.00 52.19 57 GLN D CA 1
ATOM 4057 C C . GLN D 1 59 ? 29.842 42.829 50.292 1.00 52.96 57 GLN D C 1
ATOM 4058 O O . GLN D 1 59 ? 30.001 42.777 49.073 1.00 53.24 57 GLN D O 1
ATOM 4072 N N . ALA D 1 60 ? 29.974 41.770 51.083 1.00 51.33 58 ALA D N 1
ATOM 4073 C CA . ALA D 1 60 ? 30.256 40.447 50.539 1.00 54.59 58 ALA D CA 1
ATOM 4074 C C . ALA D 1 60 ? 29.143 40.027 49.582 1.00 58.37 58 ALA D C 1
ATOM 4075 O O . ALA D 1 60 ? 29.403 39.438 48.532 1.00 58.06 58 ALA D O 1
ATOM 4082 N N . GLN D 1 61 ? 27.903 40.334 49.956 1.00 57.40 59 GLN D N 1
ATOM 4083 C CA . GLN D 1 61 ? 26.748 40.037 49.116 1.00 65.86 59 GLN D CA 1
ATOM 4084 C C . GLN D 1 61 ? 26.824 40.799 47.797 1.00 52.24 59 GLN D C 1
ATOM 4085 O O . GLN D 1 61 ? 26.537 40.249 46.736 1.00 55.57 59 GLN D O 1
ATOM 4099 N N . GLU D 1 62 ? 27.208 42.070 47.877 1.00 53.55 60 GLU D N 1
ATOM 4100 C CA . GLU D 1 62 ? 27.292 42.929 46.699 1.00 59.04 60 GLU D CA 1
ATOM 4101 C C . GLU D 1 62 ? 28.381 42.451 45.745 1.00 61.02 60 GLU D C 1
ATOM 4102 O O . GLU D 1 62 ? 28.222 42.513 44.526 1.00 65.22 60 GLU D O 1
ATOM 4114 N N . ILE D 1 63 ? 29.490 41.980 46.306 1.00 59.73 61 ILE D N 1
ATOM 4115 C CA . ILE D 1 63 ? 30.594 41.477 45.500 1.00 63.48 61 ILE D CA 1
ATOM 4116 C C . ILE D 1 63 ? 30.190 40.156 44.857 1.00 67.02 61 ILE D C 1
ATOM 4117 O O . ILE D 1 63 ? 30.468 39.916 43.683 1.00 61.72 61 ILE D O 1
ATOM 4133 N N . ALA D 1 64 ? 29.537 39.301 45.636 1.00 62.03 62 ALA D N 1
ATOM 4134 C CA . ALA D 1 64 ? 29.085 38.007 45.140 1.00 61.70 62 ALA D CA 1
ATOM 4135 C C . ALA D 1 64 ? 28.125 38.178 43.965 1.00 68.49 62 ALA D C 1
ATOM 4136 O O . ALA D 1 64 ? 28.170 37.412 43.003 1.00 70.23 62 ALA D O 1
ATOM 4143 N N . ALA D 1 65 ? 27.258 39.183 44.052 1.00 68.68 63 ALA D N 1
ATOM 4144 C CA . ALA D 1 65 ? 26.297 39.460 42.990 1.00 71.05 63 ALA D CA 1
ATOM 4145 C C . ALA D 1 65 ? 27.018 39.908 41.725 1.00 69.75 63 ALA D C 1
ATOM 4146 O O . ALA D 1 65 ? 26.672 39.492 40.621 1.00 68.52 63 ALA D O 1
ATOM 4153 N N . PHE D 1 66 ? 28.023 40.761 41.895 1.00 67.78 64 PHE D N 1
ATOM 4154 C CA . PHE D 1 66 ? 28.808 41.253 40.770 1.00 73.33 64 PHE D CA 1
ATOM 4155 C C . PHE D 1 66 ? 29.586 40.120 40.106 1.00 73.12 64 PHE D C 1
ATOM 4156 O O . PHE D 1 66 ? 29.702 40.074 38.881 1.00 77.79 64 PHE D O 1
ATOM 4173 N N . ASP D 1 67 ? 30.120 39.212 40.918 1.00 66.32 65 ASP D N 1
ATOM 4174 C CA . ASP D 1 67 ? 30.906 38.094 40.405 1.00 71.86 65 ASP D CA 1
ATOM 4175 C C . ASP D 1 67 ? 30.053 37.162 39.550 1.00 77.80 65 ASP D C 1
ATOM 4176 O O . ASP D 1 67 ? 30.564 36.489 38.656 1.00 74.06 65 ASP D O 1
ATOM 4185 N N . THR D 1 68 ? 28.754 37.120 39.832 1.00 75.84 66 THR D N 1
ATOM 4186 C CA . THR D 1 68 ? 27.822 36.359 39.008 1.00 88.42 66 THR D CA 1
ATOM 4187 C C . THR D 1 68 ? 27.712 37.016 37.635 1.00 89.11 66 THR D C 1
ATOM 4188 O O . THR D 1 68 ? 28.224 36.495 36.644 1.00 95.40 66 THR D O 1
ATOM 4199 N N . ARG D 1 69 ? 27.039 38.162 37.584 1.00 75.38 67 ARG D N 1
ATOM 4200 C CA . ARG D 1 69 ? 26.955 38.946 36.358 1.00 85.07 67 ARG D CA 1
ATOM 4201 C C . ARG D 1 69 ? 26.862 40.433 36.683 1.00 81.03 67 ARG D C 1
ATOM 4202 O O . ARG D 1 69 ? 27.823 41.180 36.495 1.00 71.29 67 ARG D O 1
#

InterPro domains:
  IPR051877 Centriole and Basal Body Structural Protein [PTHR20544] (5-342)

Nearest PDB structures (foldseek):
  5fcm-assembly1_A  TM=1.015E+00  e=1.428E-09  Chlamydomonas reinhardtii
  6b87-assembly1_A-2  TM=4.950E-01  e=9.317E+00  synthetic construct
  1r8j-assembly1_A  TM=4.690E-01  e=5.481E+00  Synechococcus elongatus PCC 7942 = FACHB-805

Radius of gyration: 30.03 Å; Cα contacts (8 Å, |Δi|>4): 132; chains: 4; bounding box: 52×47×106 Å